Protein 5TSQ (pdb70)

Organism: Leishmania braziliensis (NCBI:txid5660)

InterPro domains:
  IPR001910 Inosine/uridine-preferring nucleoside hydrolase domain [PF01156] (5-301)
  IPR015910 Inosine/uridine-preferring nucleoside hydrolase, conserved site [PS01247] (8-18)
  IPR023186 Inosine/uridine-preferring nucleoside hydrolase [PTHR12304] (3-309)
  IPR036452 Ribonucleoside hydrolase-like [G3DSA:3.90.245.10] (1-313)
  IPR036452 Ribonucleoside hydrolase-like [SSF53590] (2-310)

Foldseek 3Di:
DAEEEEEEQQDLLSLLLVLLQVQFPLYDHAEYEYEAFQHFQVLSLQVVLVSCQQLVPPPHAYAYAYRAAPPDGGDHNCLQQNNSRQFPDDHDPDGPHDHDPDHPLVVVLVVLVVDAFLRYEYEYEAAQRSVLVNCVVDVVSQRRHNAYQYEAADAAQEDVARAAHRNCQRHVPSVQSRLPGQGAYEYAYCLAQVLQFCDPVLLVLLVVLPESSSVSSSVSLVSNQVSCCVVPVGGHRSTRNVSVVCSSPVVQWDKAQWRWGAACDDPRGHNHTHTDPDPPGDPPRRYMYTHYGPNVSSSVSSSSSSNSSGHD

Structure (mmCIF, N/CA/C/O backbone):
data_5TSQ
#
_entry.id   5TSQ
#
_cell.length_a   74.660
_cell.length_b   94.080
_cell.length_c   123.120
_cell.angle_alpha   90.000
_cell.angle_beta   90.000
_cell.angle_gamma   90.000
#
_symmetry.space_group_name_H-M   'I 2 2 2'
#
loop_
_entity.id
_entity.type
_entity.pdbx_description
1 polymer IUnH
2 non-polymer 'CALCIUM ION'
3 non-polymer beta-D-ribofuranose
4 water water
#
loop_
_atom_site.group_PDB
_atom_site.id
_atom_site.type_symbol
_atom_site.label_atom_id
_atom_site.label_alt_id
_atom_site.label_comp_id
_atom_site.label_asym_id
_atom_site.label_entity_id
_atom_site.label_seq_id
_atom_site.pdbx_PDB_ins_code
_atom_site.Cartn_x
_atom_site.Cartn_y
_atom_site.Cartn_z
_atom_site.occupancy
_atom_site.B_iso_or_equiv
_atom_site.auth_seq_id
_atom_site.auth_comp_id
_atom_site.auth_asym_id
_atom_site.auth_atom_id
_atom_site.pdbx_PDB_model_num
ATOM 1 N N . PRO A 1 1 ? -5.987 11.944 28.937 1.00 43.90 2 PRO A N 1
ATOM 2 C CA . PRO A 1 1 ? -4.990 12.891 28.426 1.00 33.44 2 PRO A CA 1
ATOM 3 C C . PRO A 1 1 ? -5.408 13.488 27.097 1.00 32.13 2 PRO A C 1
ATOM 4 O O . PRO A 1 1 ? -6.205 12.902 26.362 1.00 40.97 2 PRO A O 1
ATOM 8 N N . ARG A 1 2 ? -4.864 14.647 26.786 1.00 22.76 3 ARG A N 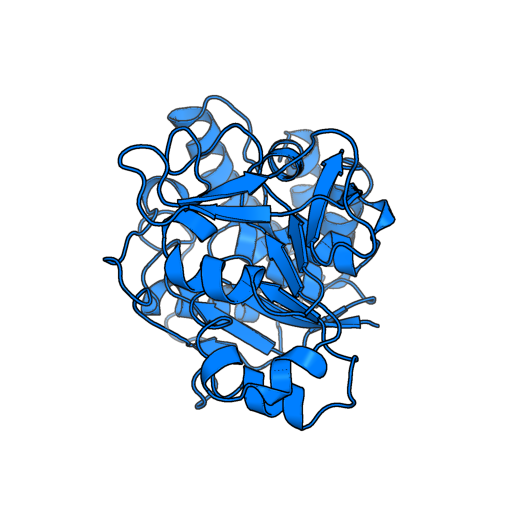1
ATOM 9 C CA . ARG A 1 2 ? -5.188 15.319 25.534 1.00 21.79 3 ARG A CA 1
ATOM 10 C C . ARG A 1 2 ? -4.181 14.925 24.460 1.00 23.77 3 ARG A C 1
ATOM 11 O O . ARG A 1 2 ? -2.976 15.159 24.615 1.00 21.71 3 ARG A O 1
ATOM 19 N N . LYS A 1 3 ? -4.676 14.349 23.355 1.00 20.89 4 LYS A N 1
ATOM 20 C CA . LYS A 1 3 ? -3.806 14.059 22.217 1.00 19.72 4 LYS A CA 1
ATOM 21 C C . LYS A 1 3 ? -3.403 15.339 21.498 1.00 18.72 4 LYS A C 1
ATOM 22 O O . LYS A 1 3 ? -4.251 16.185 21.189 1.00 18.72 4 LYS A O 1
ATOM 28 N N . ILE A 1 4 ? -2.109 15.465 21.202 1.00 17.28 5 ILE A N 1
ATOM 29 C CA . ILE A 1 4 ? -1.619 16.595 20.422 1.00 16.03 5 ILE A CA 1
ATOM 30 C C . ILE A 1 4 ? -0.676 16.131 19.329 1.00 15.45 5 ILE A C 1
ATOM 31 O O . ILE A 1 4 ? -0.066 15.058 19.389 1.00 17.62 5 ILE A O 1
ATOM 36 N N . ILE A 1 5 ? -0.555 16.991 18.322 1.00 14.61 6 ILE A N 1
ATOM 37 C CA . ILE A 1 5 ? 0.547 16.955 17.373 1.00 14.05 6 ILE A CA 1
ATOM 38 C C . ILE A 1 5 ? 1.336 18.230 17.600 1.00 15.13 6 ILE A C 1
ATOM 39 O O . ILE A 1 5 ? 0.761 19.326 17.561 1.00 16.05 6 ILE A O 1
ATOM 44 N N . LEU A 1 6 ? 2.627 18.090 17.890 1.00 14.44 7 LEU A N 1
ATOM 45 C CA . LEU A 1 6 ? 3.500 19.233 18.151 1.00 15.38 7 LEU A CA 1
ATOM 46 C C . LEU A 1 6 ? 4.286 19.538 16.883 1.00 15.28 7 LEU A C 1
ATOM 47 O O . LEU A 1 6 ? 5.179 18.772 16.498 1.00 15.80 7 LEU A O 1
ATOM 52 N N . ASP A 1 7 ? 3.957 20.660 16.243 1.00 13.31 8 ASP A N 1
ATOM 53 C CA . ASP A 1 7 ? 4.577 21.073 14.993 1.00 13.25 8 ASP A CA 1
ATOM 54 C C . ASP A 1 7 ? 5.538 22.207 15.342 1.00 14.33 8 ASP A C 1
ATOM 55 O O . ASP A 1 7 ? 5.117 23.206 15.935 1.00 15.61 8 ASP A O 1
ATOM 60 N N . CYS A 1 8 ? 6.826 22.038 15.035 1.00 13.41 9 CYS A N 1
ATOM 61 C CA . CYS A 1 8 ? 7.835 22.890 15.663 1.00 12.15 9 CYS A CA 1
ATOM 62 C C . CYS A 1 8 ? 9.092 23.021 14.799 1.00 14.94 9 CYS A C 1
ATOM 63 O O . CYS A 1 8 ? 9.256 22.338 13.780 1.00 14.32 9 CYS A O 1
ATOM 66 N N . ASP A 1 9 ? 9.996 23.907 15.235 1.00 13.06 10 ASP A N 1
ATOM 67 C CA . ASP A 1 9 ? 11.232 24.220 14.509 1.00 13.22 10 ASP A CA 1
ATOM 68 C C . ASP A 1 9 ? 12.390 24.357 15.491 1.00 13.80 10 ASP A C 1
ATOM 69 O O . ASP A 1 9 ? 12.980 25.429 15.643 1.00 14.90 10 ASP A O 1
ATOM 74 N N . PRO A 1 10 ? 12.765 23.267 16.160 1.00 13.07 11 PRO A N 1
ATOM 75 C CA . PRO A 1 10 ? 13.729 23.380 17.271 1.00 13.36 11 PRO A CA 1
ATOM 76 C C . PRO A 1 10 ? 15.102 23.865 16.822 1.00 16.34 11 PRO A C 1
ATOM 77 O O . PRO A 1 10 ? 15.741 23.249 15.962 1.00 17.51 11 PRO A O 1
ATOM 81 N N . GLY A 1 11 ? 15.576 24.968 17.425 1.00 15.12 12 GLY A N 1
ATOM 82 C CA . GLY A 1 11 ? 14.819 25.818 18.346 1.00 14.60 12 GLY A CA 1
ATOM 83 C C . GLY A 1 11 ? 14.927 25.437 19.807 1.00 13.99 12 GLY A C 1
ATOM 84 O O . GLY A 1 11 ? 14.483 24.370 20.216 1.00 15.71 12 GLY A O 1
ATOM 85 N N . ILE A 1 12 ? 15.511 26.335 20.598 1.00 16.24 13 ILE A N 1
ATOM 86 C CA . ILE A 1 12 ? 15.816 26.026 21.987 1.00 15.97 13 ILE A CA 1
ATOM 87 C C . ILE A 1 12 ? 14.534 25.947 22.814 1.00 16.47 13 ILE A C 1
ATOM 88 O O . ILE A 1 12 ? 14.345 25.010 23.600 1.00 16.93 13 ILE A O 1
ATOM 93 N N . ASP A 1 13 ? 13.621 26.909 22.641 1.00 15.78 14 ASP A N 1
ATOM 94 C CA . ASP A 1 13 ? 12.384 26.792 23.409 1.00 14.85 14 ASP A CA 1
ATOM 95 C C . ASP A 1 13 ? 11.465 25.702 22.847 1.00 14.31 14 ASP A C 1
ATOM 96 O O . ASP A 1 13 ? 10.734 25.073 23.614 1.00 15.88 14 ASP A O 1
ATOM 101 N N . ASP A 1 14 ? 11.495 25.437 21.534 1.00 14.74 15 ASP A N 1
ATOM 102 C CA . ASP A 1 14 ? 10.798 24.250 21.021 1.00 14.52 15 ASP A CA 1
ATOM 103 C C . ASP A 1 14 ? 11.264 22.985 21.721 1.00 15.85 15 ASP A C 1
ATOM 104 O O . ASP A 1 14 ? 10.459 22.084 21.986 1.00 14.31 15 ASP A O 1
ATOM 109 N N . ALA A 1 15 ? 12.577 22.868 21.962 1.00 14.16 16 ALA A N 1
ATOM 110 C CA . ALA A 1 15 ? 13.092 21.673 22.627 1.00 17.13 16 ALA A CA 1
ATOM 111 C C . ALA A 1 15 ? 12.481 21.527 24.011 1.00 15.40 16 ALA A C 1
ATOM 112 O O . ALA A 1 15 ? 12.110 20.415 24.426 1.00 16.46 16 ALA A O 1
ATOM 114 N N . VAL A 1 16 ? 12.385 22.632 24.753 1.00 16.06 17 VAL A N 1
ATOM 115 C CA . VAL A 1 16 ? 11.719 22.572 26.046 1.00 17.26 17 VAL A CA 1
ATOM 116 C C . VAL A 1 16 ? 10.261 22.152 25.882 1.00 17.25 17 VAL A C 1
ATOM 117 O O . VAL A 1 16 ? 9.721 21.397 26.700 1.00 18.11 17 VAL A O 1
ATOM 121 N N . ALA A 1 17 ? 9.593 22.651 24.832 1.00 13.97 18 ALA A N 1
ATOM 122 C CA . ALA A 1 17 ? 8.190 22.302 24.606 1.00 15.64 18 ALA A CA 1
ATOM 123 C C . ALA A 1 17 ? 8.025 20.819 24.299 1.00 16.10 18 ALA A C 1
ATOM 124 O O . ALA A 1 17 ? 7.070 20.192 24.775 1.00 16.04 18 ALA A O 1
ATOM 126 N N . ILE A 1 18 ? 8.954 20.239 23.525 1.00 15.15 19 ILE A N 1
ATOM 127 C CA . ILE A 1 18 ? 8.917 18.800 23.274 1.00 14.21 19 ILE A CA 1
ATOM 128 C C . ILE A 1 18 ? 8.980 18.034 24.582 1.00 18.14 19 ILE A C 1
ATOM 129 O O . ILE A 1 18 ? 8.209 17.091 24.802 1.00 17.47 19 ILE A O 1
ATOM 134 N N . LEU A 1 19 ? 9.882 18.436 25.481 1.00 17.20 20 LEU A N 1
ATOM 135 C CA . LEU A 1 19 ? 10.025 17.673 26.717 1.00 18.09 20 LEU A CA 1
ATOM 136 C C . LEU A 1 19 ? 8.850 17.894 27.663 1.00 17.70 20 LEU A C 1
ATOM 137 O O . LEU A 1 19 ? 8.496 16.984 28.423 1.00 18.93 20 LEU A O 1
ATOM 142 N N . LEU A 1 20 ? 8.248 19.088 27.657 1.00 17.81 21 LEU A N 1
ATOM 143 C CA . LEU A 1 20 ? 7.046 19.290 28.456 1.00 16.79 21 LEU A CA 1
ATOM 144 C C . LEU A 1 20 ? 5.920 18.394 27.950 1.00 16.83 21 LEU A C 1
ATOM 145 O O . LEU A 1 20 ? 5.213 17.764 28.742 1.00 17.72 21 LEU A O 1
ATOM 150 N N . ALA A 1 21 ? 5.742 18.336 26.621 1.00 15.99 22 ALA A N 1
ATOM 151 C CA . ALA A 1 21 ? 4.693 17.507 26.030 1.00 16.12 22 ALA A CA 1
ATOM 152 C C . ALA A 1 21 ? 4.939 16.033 26.316 1.00 19.98 22 ALA A C 1
ATOM 153 O O . ALA A 1 21 ? 4.008 15.294 26.648 1.00 21.98 22 ALA A O 1
ATOM 155 N N . TYR A 1 22 ? 6.203 15.604 26.242 1.00 18.99 23 TYR A N 1
ATOM 156 C CA . TYR A 1 22 ? 6.545 14.206 26.488 1.00 20.73 23 TYR A CA 1
ATOM 157 C C . TYR A 1 22 ? 6.431 13.842 27.968 1.00 21.39 23 TYR A C 1
ATOM 158 O O . TYR A 1 22 ? 5.970 12.740 28.314 1.00 21.95 23 TYR A O 1
ATOM 167 N N . GLY A 1 23 ? 6.860 14.743 28.858 1.00 20.57 24 GLY A N 1
ATOM 168 C CA . GLY A 1 23 ? 6.937 14.405 30.269 1.00 20.68 24 GLY A CA 1
ATOM 169 C C . GLY A 1 23 ? 5.648 14.581 31.039 1.00 21.37 24 GLY A C 1
ATOM 170 O O . GLY A 1 23 ? 5.454 13.938 32.075 1.00 23.34 24 GLY A O 1
ATOM 171 N N . ASN A 1 24 ? 4.761 15.428 30.572 1.00 20.54 25 ASN A N 1
ATOM 172 C CA . ASN A 1 24 ? 3.549 15.705 31.334 1.00 23.22 25 ASN A CA 1
ATOM 173 C C . ASN A 1 24 ? 2.495 14.631 31.074 1.00 21.76 25 ASN A C 1
ATOM 174 O O . ASN A 1 24 ? 2.211 14.316 29.913 1.00 24.94 25 ASN A O 1
ATOM 179 N N . PRO A 1 25 ? 1.879 14.071 32.117 1.00 24.48 26 PRO A N 1
ATOM 180 C CA . PRO A 1 25 ? 0.939 12.960 31.915 1.00 27.34 26 PRO A CA 1
ATOM 181 C C . PRO A 1 25 ? -0.409 13.363 31.335 1.00 29.39 26 PRO A C 1
ATOM 182 O O . PRO A 1 25 ? -1.180 12.473 30.950 1.00 29.06 26 PRO A O 1
ATOM 186 N N . GLU A 1 26 ? -0.721 14.658 31.255 1.00 25.11 27 GLU A N 1
ATOM 187 C CA . GLU A 1 26 ? -1.983 15.073 30.668 1.00 27.16 27 GLU A CA 1
ATOM 188 C C . GLU A 1 26 ? -1.916 15.156 29.158 1.00 24.92 27 GLU A C 1
ATOM 189 O O . GLU A 1 26 ? -2.936 15.452 28.532 1.00 26.62 27 GLU A O 1
ATOM 195 N N . ILE A 1 27 ? -0.741 14.959 28.568 1.00 22.04 28 ILE A N 1
ATOM 196 C CA . ILE A 1 27 ? -0.556 15.065 27.129 1.00 22.17 28 ILE A CA 1
ATOM 197 C C . ILE A 1 27 ? -0.281 13.680 26.574 1.00 25.30 28 ILE A C 1
ATOM 198 O O . ILE A 1 27 ? 0.527 12.926 27.126 1.00 27.65 28 ILE A O 1
ATOM 203 N N . GLU A 1 28 ? -0.947 13.348 25.481 1.00 20.12 29 GLU A N 1
ATOM 204 C CA . GLU A 1 28 ? -0.592 12.180 24.687 1.00 22.33 29 GLU A CA 1
ATOM 205 C C . GLU A 1 28 ? 0.026 12.720 23.403 1.00 22.37 29 GLU A C 1
ATOM 206 O O . GLU A 1 28 ? -0.680 13.229 22.528 1.00 21.28 29 GLU A O 1
ATOM 212 N N . LEU A 1 29 ? 1.349 12.636 23.309 1.00 19.85 30 LEU A N 1
ATOM 213 C CA . LEU A 1 29 ? 2.080 13.218 22.192 1.00 17.85 30 LEU A CA 1
ATOM 214 C C . LEU A 1 29 ? 2.044 12.241 21.021 1.00 21.26 30 LEU A C 1
ATOM 215 O O . LEU A 1 29 ? 2.667 11.174 21.075 1.00 21.47 30 LEU A O 1
ATOM 220 N N . LEU A 1 30 ? 1.300 12.584 19.970 1.00 19.41 31 LEU A N 1
ATOM 221 C CA . LEU A 1 30 ? 1.104 11.646 18.868 1.00 20.25 31 LEU A CA 1
ATOM 222 C C . LEU A 1 30 ? 2.191 11.741 17.812 1.00 20.54 31 LEU A C 1
ATOM 223 O O . LEU A 1 30 ? 2.469 10.746 17.126 1.00 22.14 31 LEU A O 1
ATOM 228 N N . ALA A 1 31 ? 2.816 12.904 17.678 1.00 17.83 32 ALA A N 1
ATOM 229 C CA . ALA A 1 31 ? 3.804 13.116 16.632 1.00 17.97 32 ALA A CA 1
ATOM 230 C C . ALA A 1 31 ? 4.539 14.417 16.911 1.00 17.99 32 ALA A C 1
ATOM 231 O O . ALA A 1 31 ? 3.980 15.346 17.509 1.00 17.16 32 ALA A O 1
ATOM 233 N N . ILE A 1 32 ? 5.796 14.462 16.474 1.00 16.39 33 ILE A N 1
ATOM 234 C CA . ILE A 1 32 ? 6.587 15.683 16.393 1.00 14.42 33 ILE A CA 1
ATOM 235 C C . ILE A 1 32 ? 6.799 15.955 14.912 1.00 16.48 33 ILE A C 1
ATOM 236 O O . ILE A 1 32 ? 7.413 15.144 14.211 1.00 18.85 33 ILE A O 1
ATOM 241 N N . THR A 1 33 ? 6.253 17.056 14.418 1.00 14.66 34 THR A N 1
ATOM 242 C CA . THR A 1 33 ? 6.408 17.395 13.006 1.00 14.89 34 THR A CA 1
ATOM 243 C C . THR A 1 33 ? 7.244 18.660 12.917 1.00 15.84 34 THR A C 1
ATOM 244 O O . THR A 1 33 ? 7.139 19.527 13.783 1.00 16.51 34 THR A O 1
ATOM 248 N N . THR A 1 34 ? 8.118 18.755 11.915 1.00 14.38 35 THR A N 1
ATOM 249 C CA . THR A 1 34 ? 9.034 19.896 11.864 1.00 15.01 35 THR A CA 1
ATOM 250 C C . THR A 1 34 ? 8.799 20.767 10.639 1.00 14.61 35 THR A C 1
ATOM 251 O O . THR A 1 34 ? 8.305 20.311 9.600 1.00 15.21 35 THR A O 1
ATOM 255 N N . VAL A 1 35 ? 9.178 22.037 10.779 1.00 12.61 36 VAL A N 1
ATOM 256 C CA . VAL A 1 35 ? 8.983 23.040 9.743 1.00 13.15 36 VAL A CA 1
ATOM 257 C C . VAL A 1 35 ? 10.188 23.971 9.734 1.00 13.31 36 VAL A C 1
ATOM 258 O O . VAL A 1 35 ? 10.829 24.212 10.763 1.00 13.69 36 VAL A O 1
ATOM 262 N N . VAL A 1 36 ? 10.533 24.463 8.545 1.00 14.12 37 VAL A N 1
ATOM 263 C CA . VAL A 1 36 ? 11.542 25.509 8.433 1.00 14.16 37 VAL A CA 1
ATOM 264 C C . VAL A 1 36 ? 11.170 26.706 9.300 1.00 15.98 37 VAL A C 1
ATOM 265 O O . VAL A 1 36 ? 9.990 27.061 9.430 1.00 15.39 37 VAL A O 1
ATOM 269 N N . GLY A 1 37 ? 12.172 27.347 9.883 1.00 13.94 38 GLY A N 1
ATOM 270 C CA . GLY A 1 37 ? 11.914 28.555 10.648 1.00 15.27 38 GLY A CA 1
ATOM 271 C C . GLY A 1 37 ? 13.149 29.003 11.387 1.00 17.28 38 GLY A C 1
ATOM 272 O O . GLY A 1 37 ? 13.979 29.707 10.806 1.00 19.86 38 GLY A O 1
ATOM 273 N N . ASN A 1 38 ? 13.294 28.599 12.657 1.00 15.22 39 ASN A N 1
ATOM 274 C CA . ASN A 1 38 ? 14.476 28.999 13.415 1.00 16.62 39 ASN A CA 1
ATOM 275 C C . ASN A 1 38 ? 15.754 28.653 12.671 1.00 18.00 39 ASN A C 1
ATOM 276 O O . ASN A 1 38 ? 16.743 29.389 12.733 1.00 18.24 39 ASN A O 1
ATOM 281 N N . GLN A 1 39 ? 15.769 27.503 12.015 1.00 18.62 40 GLN A N 1
ATOM 282 C CA . GLN A 1 39 ? 16.870 27.129 11.146 1.00 17.03 40 GLN A CA 1
ATOM 283 C C . GLN A 1 39 ? 16.270 26.450 9.925 1.00 18.58 40 GLN A C 1
ATOM 284 O O . GLN A 1 39 ? 15.047 26.328 9.799 1.00 16.75 40 GLN A O 1
ATOM 290 N N . THR A 1 40 ? 17.133 26.025 9.009 1.00 17.45 41 THR A N 1
ATOM 291 C CA . THR A 1 40 ? 16.650 25.253 7.874 1.00 17.81 41 THR A CA 1
ATOM 292 C C . THR A 1 40 ? 15.944 23.988 8.344 1.00 17.50 41 THR A C 1
ATOM 293 O O . THR A 1 40 ? 16.133 23.510 9.475 1.00 16.71 41 THR A O 1
ATOM 297 N N . LEU A 1 41 ? 15.129 23.426 7.449 1.00 18.17 42 LEU A N 1
ATOM 298 C CA . LEU A 1 41 ? 14.378 22.228 7.814 1.00 16.09 42 LEU A CA 1
ATOM 299 C C . LEU A 1 41 ? 15.312 21.086 8.200 1.00 19.33 42 LEU A C 1
ATOM 300 O O . LEU A 1 41 ? 15.064 20.381 9.184 1.00 19.70 42 LEU A O 1
ATOM 305 N N . GLU A 1 42 ? 16.411 20.914 7.457 1.00 17.47 43 GLU A N 1
ATOM 306 C CA . GLU A 1 42 ? 17.364 19.855 7.772 1.00 18.64 43 GLU A CA 1
ATOM 307 C C . GLU A 1 42 ? 17.888 19.997 9.197 1.00 20.97 43 GLU A C 1
ATOM 308 O O . GLU A 1 42 ? 17.970 19.012 9.948 1.00 21.06 43 GLU A O 1
ATOM 314 N N . LYS A 1 43 ? 18.220 21.224 9.597 1.00 20.60 44 LYS A N 1
ATOM 315 C CA . LYS A 1 43 ? 18.804 21.428 10.917 1.00 18.56 44 LYS A CA 1
ATOM 316 C C . LYS A 1 43 ? 17.775 21.253 12.026 1.00 18.69 44 LYS A C 1
ATOM 317 O O . LYS A 1 43 ? 18.074 20.634 13.055 1.00 20.05 44 LYS A O 1
ATOM 323 N N . VAL A 1 44 ? 16.567 21.801 11.852 1.00 16.21 45 VAL A N 1
ATOM 3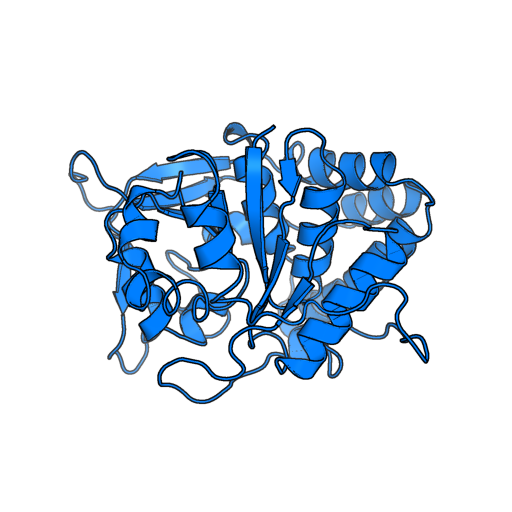24 C CA . VAL A 1 44 ? 15.593 21.703 12.944 1.00 14.48 45 VAL A CA 1
ATOM 325 C C . VAL A 1 44 ? 15.102 20.275 13.068 1.00 17.11 45 VAL A C 1
ATOM 326 O O . VAL A 1 44 ? 14.713 19.835 14.157 1.00 17.44 45 VAL A O 1
ATOM 330 N N . THR A 1 45 ? 15.105 19.526 11.968 1.00 16.41 46 THR A N 1
ATOM 331 C CA . THR A 1 45 ? 14.718 18.124 12.055 1.00 17.80 46 THR A CA 1
ATOM 332 C C . THR A 1 45 ? 15.768 17.315 12.814 1.00 19.65 46 THR A C 1
ATOM 333 O O . THR A 1 45 ? 15.428 16.493 13.672 1.00 18.50 46 THR A O 1
ATOM 337 N N . ARG A 1 46 ? 17.049 17.527 12.495 1.00 18.14 47 ARG A N 1
ATOM 338 C CA . ARG A 1 46 ? 18.121 16.893 13.269 1.00 18.75 47 ARG A CA 1
ATOM 339 C C . ARG A 1 46 ? 18.019 17.273 14.741 1.00 20.91 47 ARG A C 1
ATOM 340 O O . ARG A 1 46 ? 18.278 16.451 15.634 1.00 21.32 47 ARG A O 1
ATOM 348 N N . ASN A 1 47 ? 17.646 18.522 15.011 1.00 18.09 48 ASN A N 1
ATOM 349 C CA . ASN A 1 47 ? 17.528 18.968 16.394 1.00 18.75 48 ASN A CA 1
ATOM 350 C C . ASN A 1 47 ? 16.383 18.257 17.108 1.00 20.89 48 ASN A C 1
ATOM 351 O O . ASN A 1 47 ? 16.515 17.897 18.287 1.00 19.52 48 ASN A O 1
ATOM 356 N N . ALA A 1 48 ? 15.262 18.035 16.411 1.00 19.08 49 ALA A N 1
ATOM 357 C CA . ALA A 1 48 ? 14.171 17.266 17.011 1.00 18.45 49 ALA A CA 1
ATOM 358 C C . ALA A 1 48 ? 14.624 15.843 17.318 1.00 18.01 49 ALA A C 1
ATOM 359 O O . ALA A 1 48 ? 14.278 15.279 18.365 1.00 18.54 49 ALA A O 1
ATOM 361 N N . GLN A 1 49 ? 15.394 15.237 16.413 1.00 18.88 50 GLN A N 1
ATOM 362 C CA . GLN A 1 49 ? 15.916 13.900 16.687 1.00 21.25 50 GLN A CA 1
ATOM 363 C C . GLN A 1 49 ? 16.842 13.903 17.891 1.00 20.46 50 GLN A C 1
ATOM 364 O O . GLN A 1 49 ? 16.821 12.967 18.690 1.00 22.28 50 GLN A O 1
ATOM 370 N N . LEU A 1 50 ? 17.687 14.933 18.023 1.00 20.28 51 LEU A N 1
ATOM 371 C CA . LEU A 1 50 ? 18.581 14.990 19.178 1.00 20.80 51 LEU A CA 1
ATOM 372 C C . LEU A 1 50 ? 17.79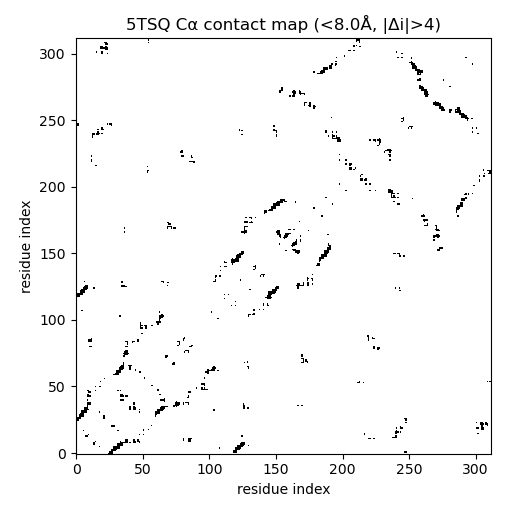4 15.068 20.477 1.00 20.59 51 LEU A C 1
ATOM 373 O O . LEU A 1 50 ? 18.137 14.395 21.456 1.00 22.38 51 LEU A O 1
ATOM 378 N N . VAL A 1 51 ? 16.747 15.896 20.512 1.00 20.59 52 VAL A N 1
ATOM 379 C CA . VAL A 1 51 ? 15.920 16.007 21.717 1.00 19.62 52 VAL A CA 1
ATOM 380 C C . VAL A 1 51 ? 15.292 14.658 22.052 1.00 22.07 52 VAL A C 1
ATOM 381 O O . VAL A 1 51 ? 15.301 14.220 23.211 1.00 21.60 52 VAL A O 1
ATOM 385 N N . ALA A 1 52 ? 14.760 13.970 21.039 1.00 20.18 53 ALA A N 1
ATOM 386 C CA . ALA A 1 52 ? 14.186 12.645 21.259 1.00 21.56 53 ALA A CA 1
ATOM 387 C C . ALA A 1 52 ? 15.234 11.642 21.733 1.00 24.06 53 ALA A C 1
ATOM 388 O O . ALA A 1 52 ? 14.954 10.804 22.603 1.00 26.56 53 ALA A O 1
ATOM 390 N N . ASP A 1 53 ? 16.448 11.698 21.175 1.00 21.89 54 ASP A N 1
ATOM 391 C CA . ASP A 1 53 ? 17.506 10.814 21.673 1.00 25.19 54 ASP A CA 1
ATOM 392 C C . ASP A 1 53 ? 17.828 11.123 23.131 1.00 26.17 54 ASP A C 1
ATOM 393 O O . ASP A 1 53 ? 18.003 10.203 23.947 1.00 28.38 54 ASP A O 1
ATOM 398 N N . VAL A 1 54 ? 17.901 12.413 23.477 1.00 23.64 55 VAL A N 1
ATOM 399 C CA . VAL A 1 54 ? 18.315 12.795 24.831 1.00 23.82 55 VAL A CA 1
ATOM 400 C C . VAL A 1 54 ? 17.313 12.292 25.862 1.00 25.17 55 VAL A C 1
ATOM 401 O O . VAL A 1 54 ? 17.695 11.801 26.937 1.00 26.49 55 VAL A O 1
ATOM 405 N N . ALA A 1 55 ? 16.018 12.417 25.562 1.00 25.67 56 ALA A N 1
ATOM 406 C CA . ALA A 1 55 ? 14.961 12.095 26.509 1.00 25.23 56 ALA A CA 1
ATOM 407 C C . ALA A 1 55 ? 14.416 10.682 26.337 1.00 24.30 56 ALA A C 1
ATOM 408 O O . ALA A 1 55 ? 13.515 10.287 27.088 1.00 26.32 56 ALA A O 1
ATOM 410 N N . GLY A 1 56 ? 14.950 9.908 25.397 1.00 27.28 57 GLY A N 1
ATOM 411 C CA . GLY A 1 56 ? 14.483 8.541 25.210 1.00 28.04 57 GLY A CA 1
ATOM 412 C C . GLY A 1 56 ? 13.052 8.431 24.719 1.00 29.59 57 GLY A C 1
ATOM 413 O O . GLY A 1 56 ? 12.324 7.524 25.145 1.00 29.16 57 GLY A O 1
ATOM 414 N N . ILE A 1 57 ? 12.634 9.327 23.825 1.00 25.30 58 ILE A N 1
ATOM 415 C CA . ILE A 1 57 ? 11.271 9.323 23.294 1.00 24.52 58 ILE A CA 1
ATOM 416 C C . ILE A 1 57 ? 11.157 8.228 22.235 1.00 28.91 58 ILE A C 1
ATOM 417 O O . ILE A 1 57 ? 11.690 8.373 21.132 1.00 27.65 58 ILE A O 1
ATOM 422 N N . VAL A 1 58 ? 10.409 7.164 22.544 1.00 27.00 59 VAL A N 1
ATOM 423 C CA . VAL A 1 58 ? 10.190 6.059 21.618 1.00 28.30 59 VAL A CA 1
ATOM 424 C C . VAL A 1 58 ? 8.704 5.955 21.292 1.00 29.86 59 VAL A C 1
ATOM 425 O O . VAL A 1 58 ? 7.835 6.297 22.103 1.00 31.60 59 VAL A O 1
ATOM 429 N N . GLY A 1 59 ? 8.415 5.496 20.076 1.00 30.13 60 GLY A N 1
ATOM 430 C CA . GLY A 1 59 ? 7.040 5.337 19.647 1.00 26.84 60 GLY A CA 1
ATOM 431 C C . GLY A 1 59 ? 6.343 6.613 19.223 1.00 32.01 60 GLY A C 1
ATOM 432 O O . GLY A 1 59 ? 5.127 6.589 19.011 1.00 29.90 60 GLY A O 1
ATOM 433 N N . VAL A 1 60 ? 7.063 7.726 19.103 1.00 24.33 61 VAL A N 1
ATOM 434 C CA . VAL A 1 60 ? 6.484 8.995 18.662 1.00 20.58 61 VAL A CA 1
ATOM 435 C C . VAL A 1 60 ? 7.128 9.359 17.331 1.00 20.25 61 VAL A C 1
ATOM 436 O O . VAL A 1 60 ? 8.330 9.654 17.288 1.00 24.09 61 VAL A O 1
ATOM 440 N N . PRO A 1 61 ? 6.395 9.337 16.226 1.00 20.67 62 PRO A N 1
ATOM 441 C CA . PRO A 1 61 ? 7.027 9.620 14.936 1.00 21.41 62 PRO A CA 1
ATOM 442 C C . PRO A 1 61 ? 7.500 11.061 14.856 1.00 20.08 62 PRO A C 1
ATOM 443 O O . PRO A 1 61 ? 6.821 11.978 15.314 1.00 20.64 62 PRO A O 1
ATOM 447 N N . ILE A 1 62 ? 8.695 11.242 14.298 1.00 19.76 63 ILE A N 1
ATOM 448 C CA . ILE A 1 62 ? 9.216 12.550 13.923 1.00 18.91 63 ILE A CA 1
ATOM 449 C C . ILE A 1 62 ? 9.169 12.629 12.407 1.00 17.88 63 ILE A C 1
ATOM 450 O O . ILE A 1 62 ? 9.806 11.823 11.723 1.00 19.31 63 ILE A O 1
ATOM 455 N N . ALA A 1 63 ? 8.416 13.587 11.882 1.00 17.77 64 ALA A N 1
ATOM 456 C CA . ALA A 1 63 ? 8.254 13.717 10.435 1.00 18.33 64 ALA A CA 1
ATOM 457 C C . ALA A 1 63 ? 8.642 15.121 10.002 1.00 18.95 64 ALA A C 1
ATOM 458 O O . ALA A 1 63 ? 8.165 16.111 10.566 1.00 17.30 64 ALA A O 1
ATOM 460 N N . ALA A 1 64 ? 9.498 15.199 8.989 1.00 17.97 65 ALA A N 1
ATOM 461 C CA . ALA A 1 64 ? 9.902 16.486 8.446 1.00 14.92 65 ALA A CA 1
ATOM 462 C C . ALA A 1 64 ? 8.841 17.019 7.498 1.00 16.76 65 ALA A C 1
ATOM 463 O O . ALA A 1 64 ? 8.325 16.282 6.646 1.00 16.62 65 ALA A O 1
ATOM 465 N N . GLY A 1 65 ? 8.562 18.316 7.608 1.00 14.09 66 GLY A N 1
ATOM 466 C CA . GLY A 1 65 ? 7.569 18.943 6.745 1.00 13.42 66 GLY A CA 1
ATOM 467 C C . GLY A 1 65 ? 8.147 19.874 5.699 1.00 12.88 66 GLY A C 1
ATOM 468 O O . GLY A 1 65 ? 9.077 19.506 4.971 1.00 17.56 66 GLY A O 1
ATOM 469 N N . CYS A 1 66 ? 7.600 21.092 5.623 1.00 12.13 67 CYS A N 1
ATOM 470 C CA . CYS A 1 66 ? 7.925 22.020 4.540 1.00 13.70 67 CYS A CA 1
ATOM 471 C C . CYS A 1 66 ? 9.288 22.677 4.747 1.00 14.25 67 CYS A C 1
ATOM 472 O O . CYS A 1 66 ? 9.631 23.105 5.855 1.00 15.68 67 CYS A O 1
ATOM 475 N N . CYS A 1 67 ? 10.074 22.751 3.669 1.00 14.91 68 CYS A N 1
ATOM 476 C CA . CYS A 1 67 ? 11.396 23.352 3.772 1.00 18.45 68 CYS A CA 1
ATOM 477 C C . CYS A 1 67 ? 11.418 24.818 3.367 1.00 17.12 68 CYS A C 1
ATOM 478 O O . CYS A 1 67 ? 12.453 25.466 3.530 1.00 16.73 68 CYS A O 1
ATOM 481 N N . LYS A 1 68 ? 10.311 25.345 2.849 1.00 15.15 69 LYS A N 1
ATOM 482 C CA . LYS A 1 68 ? 10.178 26.743 2.476 1.00 16.62 69 LYS A CA 1
ATOM 483 C C . LYS A 1 68 ? 8.831 27.231 2.975 1.00 12.56 69 LYS A C 1
ATOM 484 O O . LYS A 1 68 ? 7.872 26.447 3.065 1.00 15.49 69 LYS A O 1
ATOM 490 N N . PRO A 1 69 ? 8.717 28.521 3.296 1.00 11.99 70 PRO A N 1
ATOM 491 C CA . PRO A 1 69 ? 7.397 29.118 3.505 1.00 11.51 70 PRO A CA 1
ATOM 492 C C . PRO A 1 69 ? 6.567 28.988 2.236 1.00 11.30 70 PRO A C 1
ATOM 493 O O . PRO A 1 69 ? 7.084 28.721 1.145 1.00 13.97 70 PRO A O 1
ATOM 497 N N . LEU A 1 70 ? 5.262 29.231 2.382 1.00 11.52 71 LEU A N 1
ATOM 498 C CA . LEU A 1 70 ? 4.388 29.145 1.207 1.00 12.27 71 LEU A CA 1
ATOM 499 C C . LEU A 1 70 ? 4.853 30.077 0.091 1.00 15.08 71 LEU A C 1
ATOM 500 O O . LEU A 1 70 ? 5.106 29.638 -1.041 1.00 17.01 71 LEU A O 1
ATOM 505 N N . VAL A 1 71 ? 5.016 31.367 0.394 1.00 12.58 72 VAL A N 1
ATOM 506 C CA . VAL A 1 71 ? 5.245 32.378 -0.619 1.00 12.38 72 VAL A CA 1
ATOM 507 C C . VAL A 1 71 ? 6.578 33.090 -0.423 1.00 14.72 72 VAL A C 1
ATOM 508 O O . VAL A 1 71 ? 7.314 33.319 -1.384 1.00 17.76 72 VAL A O 1
ATOM 512 N N . ARG A 1 72 ? 6.916 33.424 0.813 1.00 14.47 73 ARG A N 1
ATOM 513 C CA . ARG A 1 72 ? 8.031 34.318 1.027 1.00 15.13 73 ARG A CA 1
ATOM 514 C C . ARG A 1 72 ? 9.333 33.545 1.159 1.00 18.62 73 ARG A C 1
ATOM 515 O O . ARG A 1 72 ? 9.341 32.324 1.297 1.00 21.48 73 ARG A O 1
ATOM 523 N N . LYS A 1 73 ? 10.443 34.281 1.116 1.00 20.18 74 LYS A N 1
ATOM 524 C CA . LYS A 1 73 ? 11.760 33.654 1.178 1.00 19.66 74 LYS A CA 1
ATOM 525 C C . LYS A 1 73 ? 12.040 33.104 2.572 1.00 23.10 74 LYS A C 1
ATOM 526 O O . LYS A 1 73 ? 11.511 33.597 3.579 1.00 25.27 74 LYS A O 1
ATOM 532 N N . VAL A 1 74 ? 12.873 32.055 2.617 1.00 21.78 75 VAL A N 1
ATOM 533 C CA . VAL A 1 74 ? 13.292 31.471 3.888 1.00 25.85 75 VAL A CA 1
ATOM 534 C C . VAL A 1 74 ? 14.028 32.510 4.717 1.00 27.46 75 VAL A C 1
ATOM 535 O O . VAL A 1 74 ? 14.912 33.220 4.220 1.00 25.76 75 VAL A O 1
ATOM 539 N N . ARG A 1 75 ? 13.662 32.595 5.996 1.00 21.16 76 ARG A N 1
ATOM 540 C CA . ARG A 1 75 ? 14.331 33.434 6.979 1.00 25.55 76 ARG A CA 1
ATOM 541 C C . ARG A 1 75 ? 14.594 32.568 8.198 1.00 34.21 76 ARG A C 1
ATOM 542 O O . ARG A 1 75 ? 13.670 31.930 8.715 1.00 37.38 76 ARG A O 1
ATOM 550 N N . THR A 1 76 ? 15.839 32.528 8.637 1.00 27.30 77 THR A N 1
ATOM 551 C CA . THR A 1 76 ? 16.227 31.766 9.817 1.00 28.96 77 THR A CA 1
ATOM 552 C C . THR A 1 76 ? 16.680 32.726 10.909 1.00 30.49 77 THR A C 1
ATOM 553 O O . THR A 1 76 ? 16.803 33.935 10.695 1.00 27.84 77 THR A O 1
ATOM 557 N N . ALA A 1 77 ? 16.971 32.167 12.084 1.00 24.31 78 ALA A N 1
ATOM 558 C CA . ALA A 1 77 ? 17.289 32.963 13.273 1.00 23.15 78 ALA A CA 1
ATOM 559 C C . ALA A 1 77 ? 18.540 32.442 13.972 1.00 31.27 78 ALA A C 1
ATOM 560 O O . ALA A 1 77 ? 18.515 32.132 15.171 1.00 29.56 78 ALA A O 1
ATOM 562 N N . PRO A 1 78 ? 19.676 32.373 13.260 1.00 30.57 79 PRO A N 1
ATOM 563 C CA . PRO A 1 78 ? 20.904 31.889 13.905 1.00 30.16 79 PRO A CA 1
ATOM 564 C C . PRO A 1 78 ? 21.414 32.826 14.978 1.00 32.25 79 PRO A C 1
ATOM 565 O O . PRO A 1 78 ? 22.192 32.395 15.839 1.00 30.84 79 PRO A O 1
ATOM 569 N N . GLN A 1 79 ? 21.011 34.096 14.954 1.00 29.32 80 GLN A N 1
ATOM 570 C CA . GLN A 1 79 ? 21.433 35.009 16.004 1.00 36.29 80 GLN A CA 1
ATOM 571 C C . GLN A 1 79 ? 20.762 34.705 17.338 1.00 30.11 80 GLN A C 1
ATOM 572 O O . GLN A 1 79 ? 21.238 35.182 18.373 1.00 38.57 80 GLN A O 1
ATOM 578 N N . ILE A 1 80 ? 19.700 33.902 17.344 1.00 29.97 81 ILE A N 1
ATOM 579 C CA . ILE A 1 80 ? 18.979 33.563 18.560 1.00 27.40 81 ILE A CA 1
ATOM 580 C C . ILE A 1 80 ? 19.189 32.105 18.949 1.00 28.95 81 ILE A C 1
ATOM 581 O O . ILE A 1 80 ? 19.383 31.798 20.126 1.00 29.33 81 ILE A O 1
ATOM 586 N N . HIS A 1 81 ? 19.154 31.192 17.979 1.00 25.44 82 HIS A N 1
ATOM 587 C CA . HIS A 1 81 ? 19.296 29.769 18.276 1.00 23.32 82 HIS A CA 1
ATOM 588 C C . HIS A 1 81 ? 20.618 29.177 17.800 1.00 27.25 82 HIS A C 1
ATOM 589 O O . HIS A 1 81 ? 20.836 27.969 17.958 1.00 26.89 82 HIS A O 1
ATOM 596 N N . GLY A 1 82 ? 21.522 29.987 17.259 1.00 28.72 83 GLY A N 1
ATOM 597 C CA . GLY A 1 82 ? 22.814 29.491 16.831 1.00 33.39 83 GLY A CA 1
ATOM 598 C C . GLY A 1 82 ? 22.793 28.937 15.414 1.00 30.79 83 GLY A C 1
ATOM 599 O O . GLY A 1 82 ? 21.744 28.700 14.810 1.00 25.62 83 GLY A O 1
ATOM 600 N N . GLU A 1 83 ? 23.999 28.732 14.870 1.00 37.72 84 GLU A N 1
ATOM 601 C CA . GLU A 1 83 ? 24.103 28.210 13.510 1.00 36.25 84 GLU A CA 1
ATOM 602 C C . GLU A 1 83 ? 23.497 26.817 13.393 1.00 32.17 84 GLU A C 1
ATOM 603 O O . GLU A 1 83 ? 22.989 26.450 12.327 1.00 33.85 84 GLU A O 1
ATOM 609 N N . THR A 1 84 ? 23.536 26.031 14.474 1.00 28.64 85 THR A N 1
ATOM 610 C CA . THR A 1 84 ? 22.943 24.698 14.484 1.00 27.04 85 THR A CA 1
ATOM 611 C C . THR A 1 84 ? 21.462 24.702 14.806 1.00 27.37 85 THR A C 1
ATOM 612 O O . THR A 1 84 ? 20.768 23.729 14.485 1.00 27.90 85 THR A O 1
ATOM 616 N N . GLY A 1 85 ? 20.969 25.751 15.453 1.00 25.27 86 GLY A N 1
ATOM 617 C CA . GLY A 1 85 ? 19.606 25.783 15.914 1.00 25.83 86 GLY A CA 1
ATOM 618 C C . GLY A 1 85 ? 19.423 25.381 17.363 1.00 25.09 86 GLY A C 1
ATOM 619 O O . GLY A 1 85 ? 18.311 25.541 17.894 1.00 21.64 86 GLY A O 1
ATOM 620 N N . LEU A 1 86 ? 20.470 24.863 18.016 1.00 26.02 87 LEU A N 1
ATOM 621 C CA . LEU A 1 86 ? 20.420 24.506 19.438 1.00 23.23 87 LEU A CA 1
ATOM 622 C C . LEU A 1 86 ? 21.648 25.018 20.171 1.00 28.60 87 LEU A C 1
ATOM 623 O O . LEU A 1 86 ? 22.192 24.342 21.050 1.00 29.74 87 LEU A O 1
ATOM 628 N N . GLY A 1 87 ? 22.119 26.204 19.812 1.00 26.95 88 GLY A N 1
ATOM 629 C CA . GLY A 1 87 ? 23.271 26.751 20.514 1.00 26.25 88 GLY A CA 1
ATOM 630 C C . GLY A 1 87 ? 24.524 25.923 20.285 1.00 31.95 88 GLY A C 1
ATOM 631 O O . GLY A 1 87 ? 24.871 25.577 19.152 1.00 36.10 88 GLY A O 1
ATOM 632 N N . THR A 1 88 ? 25.223 25.589 21.369 1.00 34.42 89 THR A N 1
ATOM 633 C CA . THR A 1 88 ? 26.538 24.966 21.265 1.00 38.07 89 THR A CA 1
ATOM 634 C C . THR A 1 88 ? 26.536 23.481 21.616 1.00 40.95 89 THR A C 1
ATOM 635 O O . THR A 1 88 ? 27.584 22.946 21.991 1.00 41.75 89 THR A O 1
ATOM 639 N N . VAL A 1 89 ? 25.398 22.792 21.502 1.00 39.47 90 VAL A N 1
ATOM 640 C CA . VAL A 1 89 ? 25.424 21.355 21.781 1.00 45.91 90 VAL A CA 1
ATOM 641 C C . VAL A 1 89 ? 26.144 20.616 20.655 1.00 47.46 90 VAL A C 1
ATOM 642 O O . VAL A 1 89 ? 26.310 21.120 19.537 1.00 48.17 90 VAL A O 1
ATOM 646 N N . SER A 1 90 ? 26.594 19.405 20.965 1.00 45.50 91 SER A N 1
ATOM 647 C CA . SER A 1 90 ? 27.211 18.531 19.981 1.00 49.59 91 SER A CA 1
ATOM 648 C C . SER A 1 90 ? 26.254 17.409 19.600 1.00 45.60 91 SER A C 1
ATOM 649 O O . SER A 1 90 ? 25.337 17.056 20.347 1.00 53.11 91 SER A O 1
ATOM 652 N N . TYR A 1 91 ? 26.484 16.849 18.418 1.00 43.15 92 TYR A N 1
ATOM 653 C CA . TYR A 1 91 ? 25.584 15.880 17.822 1.00 35.81 92 TYR A CA 1
ATOM 654 C C . TYR A 1 91 ? 26.260 14.524 17.704 1.00 43.55 92 TYR A C 1
ATOM 655 O O . TYR A 1 91 ? 27.460 14.455 17.427 1.00 45.50 92 TYR A O 1
ATOM 664 N N . PRO A 1 92 ? 25.522 13.436 17.893 1.00 41.06 93 PRO A N 1
ATOM 665 C CA . PRO A 1 92 ? 26.102 12.111 17.673 1.00 42.76 93 PRO A CA 1
ATOM 666 C C . PRO A 1 92 ? 26.329 11.870 16.189 1.00 47.24 93 PRO A C 1
ATOM 667 O O . PRO A 1 92 ? 25.768 12.543 15.325 1.00 44.80 93 PRO A O 1
ATOM 671 N N . SER A 1 93 ? 27.186 10.891 15.894 1.00 51.42 94 SER A N 1
ATOM 672 C CA . SER A 1 93 ? 27.401 10.533 14.497 1.00 50.59 94 SER A CA 1
ATOM 673 C C . SER A 1 93 ? 26.139 9.957 13.871 1.00 50.04 94 SER A C 1
ATOM 674 O O . SER A 1 93 ? 25.939 10.073 12.657 1.00 55.77 94 SER A O 1
ATOM 677 N N . GLU A 1 94 ? 25.276 9.350 14.680 1.00 50.77 95 GLU A N 1
ATOM 678 C CA . GLU A 1 94 ? 24.051 8.729 14.201 1.00 49.57 95 GLU A CA 1
ATOM 679 C C . GLU A 1 94 ? 22.987 8.883 15.279 1.00 44.74 95 GLU A C 1
ATOM 680 O O . GLU A 1 94 ? 23.296 8.793 16.469 1.00 47.17 95 GLU A O 1
ATOM 686 N N . PHE A 1 95 ? 21.745 9.122 14.871 1.00 37.79 96 PHE A N 1
ATOM 687 C CA . PHE A 1 95 ? 20.664 9.236 15.840 1.00 36.43 96 PHE A CA 1
ATOM 688 C C . PHE A 1 95 ? 20.018 7.884 16.095 1.00 36.17 96 PHE A C 1
ATOM 689 O O . PHE A 1 95 ? 19.884 7.056 15.193 1.00 39.60 96 PHE A O 1
ATOM 697 N N . LYS A 1 96 ? 19.606 7.676 17.344 1.00 31.27 97 LYS A N 1
ATOM 698 C CA . LYS A 1 96 ? 18.799 6.507 17.674 1.00 30.38 97 LYS A CA 1
ATOM 699 C C . LYS A 1 96 ? 17.383 6.659 17.130 1.00 31.43 97 LYS A C 1
ATOM 700 O O . LYS A 1 96 ? 16.810 5.705 16.588 1.00 34.39 97 LYS A O 1
ATOM 706 N N . THR A 1 97 ? 16.810 7.857 17.259 1.00 28.08 98 THR A N 1
ATOM 707 C CA . THR A 1 97 ? 15.454 8.124 16.797 1.00 26.40 98 THR A CA 1
ATOM 708 C C . THR A 1 97 ? 15.486 8.359 15.294 1.00 31.07 98 THR A C 1
ATOM 709 O O . THR A 1 97 ? 16.039 9.362 14.830 1.00 30.18 98 THR A O 1
ATOM 713 N N . LYS A 1 98 ? 14.881 7.456 14.533 1.00 28.22 99 LYS A N 1
ATOM 714 C CA . LYS A 1 98 ? 14.872 7.572 13.084 1.00 29.64 99 LYS A CA 1
ATOM 715 C C . LYS A 1 98 ? 13.700 8.426 12.629 1.00 24.00 99 LYS A C 1
ATOM 716 O O . LYS A 1 98 ? 12.696 8.581 13.332 1.00 28.24 99 LYS A O 1
ATOM 722 N N . LEU A 1 99 ? 13.859 9.016 11.452 1.00 26.29 100 LEU A N 1
ATOM 723 C CA . LEU A 1 99 ? 12.828 9.866 10.885 1.00 28.84 100 LEU A CA 1
ATOM 724 C C . LEU A 1 99 ? 11.725 9.025 10.266 1.00 28.72 100 LEU A C 1
ATOM 725 O O . LEU A 1 99 ? 11.989 8.003 9.626 1.00 27.94 100 LEU A O 1
ATOM 730 N N . ASP A 1 100 ? 10.487 9.470 10.445 1.00 24.03 101 ASP A N 1
ATOM 731 C CA . ASP A 1 100 ? 9.372 8.858 9.742 1.00 22.55 101 ASP A CA 1
ATOM 732 C C . ASP A 1 100 ? 9.515 9.088 8.239 1.00 24.87 101 ASP A C 1
ATOM 733 O O . ASP A 1 100 ? 10.071 10.092 7.797 1.00 25.39 101 ASP A O 1
ATOM 738 N N . LYS A 1 101 ? 9.011 8.135 7.450 1.00 27.86 102 LYS A N 1
ATOM 739 C CA . LYS A 1 101 ? 9.080 8.249 5.994 1.00 27.56 102 LYS A CA 1
ATOM 740 C C . LYS A 1 101 ? 8.048 9.213 5.419 1.00 29.37 102 LYS A C 1
ATOM 741 O O . LYS A 1 101 ? 8.183 9.625 4.260 1.00 27.98 102 LYS A O 1
ATOM 747 N N . ARG A 1 102 ? 7.023 9.569 6.183 1.00 22.32 103 ARG A N 1
ATOM 748 C CA . ARG A 1 102 ? 5.950 10.418 5.689 1.00 20.59 103 ARG A CA 1
ATOM 749 C C . ARG A 1 102 ? 6.330 11.888 5.825 1.00 19.36 103 ARG A C 1
ATOM 750 O O . ARG A 1 102 ? 6.960 12.296 6.801 1.00 20.19 103 ARG A O 1
ATOM 758 N N . HIS A 1 103 ? 5.965 12.679 4.832 1.00 19.53 104 HIS A N 1
ATOM 759 C CA . HIS A 1 103 ? 5.975 14.125 5.001 1.00 15.69 104 HIS A CA 1
ATOM 760 C C . HIS A 1 103 ? 5.077 14.517 6.171 1.00 19.21 104 HIS A C 1
ATOM 761 O O . HIS A 1 103 ? 4.007 13.930 6.368 1.00 17.95 104 HIS A O 1
ATOM 768 N N . ALA A 1 104 ? 5.495 15.535 6.936 1.00 14.97 105 ALA A N 1
ATOM 769 C CA . ALA A 1 104 ? 4.688 15.963 8.080 1.00 15.65 105 ALA A CA 1
ATOM 770 C C . ALA A 1 104 ? 3.242 16.272 7.695 1.00 14.74 105 ALA A C 1
ATOM 771 O O . ALA A 1 104 ? 2.315 15.988 8.462 1.00 16.76 105 ALA A O 1
ATOM 773 N N . VAL A 1 105 ? 3.027 16.903 6.538 1.00 15.12 106 VAL A N 1
ATOM 774 C CA . VAL A 1 105 ? 1.666 17.242 6.136 1.00 13.90 106 VAL A CA 1
ATOM 775 C C . VAL A 1 105 ? 0.825 15.985 5.969 1.00 15.88 106 VAL A C 1
ATOM 776 O O . VAL A 1 105 ? -0.340 15.947 6.373 1.00 17.64 106 VAL A O 1
ATOM 780 N N . HIS A 1 106 ? 1.413 14.947 5.370 1.00 15.09 107 HIS A N 1
ATOM 781 C CA A HIS A 1 106 ? 0.717 13.676 5.224 0.57 15.50 107 HIS A CA 1
ATOM 782 C CA B HIS A 1 106 ? 0.769 13.641 5.215 0.43 15.71 107 HIS A CA 1
ATOM 783 C C . HIS A 1 106 ? 0.464 13.019 6.577 1.00 17.91 107 HIS A C 1
ATOM 784 O O . HIS A 1 106 ? -0.633 12.495 6.808 1.00 19.65 107 HIS A O 1
ATOM 797 N N . LEU A 1 107 ? 1.440 13.063 7.495 1.00 16.22 108 LEU A N 1
ATOM 798 C CA . LEU A 1 107 ? 1.221 12.470 8.815 1.00 17.16 108 LEU A CA 1
ATOM 799 C C . LEU A 1 107 ? 0.135 13.209 9.591 1.00 15.02 108 LEU A C 1
ATOM 800 O O . LEU A 1 107 ? -0.703 12.574 10.247 1.00 18.83 108 LEU A O 1
ATOM 805 N N . ILE A 1 108 ? 0.130 14.543 9.529 1.00 15.27 109 ILE A N 1
ATOM 806 C CA . ILE A 1 108 ? -0.908 15.315 10.207 1.00 13.58 109 ILE A CA 1
ATOM 807 C C . ILE A 1 108 ? -2.285 14.904 9.699 1.00 18.80 109 ILE A C 1
ATOM 808 O O . ILE A 1 108 ? -3.211 14.650 10.484 1.00 17.72 109 ILE A O 1
ATOM 813 N N . ILE A 1 109 ? -2.445 14.841 8.376 1.00 15.89 110 ILE A N 1
ATOM 814 C CA . ILE A 1 109 ? -3.746 14.490 7.810 1.00 17.85 110 ILE A CA 1
ATOM 815 C C . ILE A 1 109 ? -4.128 13.068 8.204 1.00 18.50 110 ILE A C 1
ATOM 816 O O . ILE A 1 109 ? -5.258 12.805 8.629 1.00 18.94 110 ILE A O 1
ATOM 821 N N . GLU A 1 110 ? -3.187 12.127 8.073 1.00 19.39 111 GLU A N 1
ATOM 822 C CA . GLU A 1 110 ? -3.485 10.740 8.412 1.00 21.42 111 GLU A CA 1
ATOM 823 C C . GLU A 1 110 ? -3.933 10.605 9.861 1.00 21.73 111 GLU A C 1
ATOM 824 O O . GLU A 1 110 ? -4.877 9.860 10.163 1.00 22.02 111 GLU A O 1
ATOM 830 N N . LEU A 1 111 ? -3.236 11.280 10.781 1.00 19.92 112 LEU A N 1
ATOM 831 C CA . LEU A 1 111 ? -3.595 11.171 12.190 1.00 18.40 112 LEU A CA 1
ATOM 832 C C . LEU A 1 111 ? -4.984 11.750 12.427 1.00 23.48 112 LEU A C 1
ATOM 833 O O . LEU A 1 111 ? -5.820 11.135 13.106 1.00 23.08 112 LEU A O 1
ATOM 838 N N . ILE A 1 112 ? -5.268 12.920 11.847 1.00 18.09 113 ILE A N 1
ATOM 839 C CA . ILE A 1 112 ? -6.567 13.539 12.096 1.00 16.63 113 ILE A CA 1
ATOM 840 C C . ILE A 1 112 ? -7.685 12.712 11.470 1.00 19.38 113 ILE A C 1
ATOM 841 O O . ILE A 1 112 ? -8.750 12.535 12.068 1.00 21.73 113 ILE A O 1
ATOM 846 N N . MET A 1 113 ? -7.475 12.178 10.273 1.00 21.84 114 MET A N 1
ATOM 847 C CA . MET A 1 113 ? -8.564 11.418 9.671 1.00 21.72 114 MET A CA 1
ATOM 848 C C . MET A 1 113 ? -8.743 10.037 10.286 1.00 22.95 114 MET A C 1
ATOM 849 O O . MET A 1 113 ? -9.837 9.471 10.197 1.00 25.79 114 MET A O 1
ATOM 854 N N . SER A 1 114 ? -7.730 9.493 10.950 1.00 23.38 115 SER A N 1
ATOM 855 C CA . SER A 1 114 ? -7.892 8.163 11.515 1.00 23.68 115 SER A CA 1
ATOM 856 C C . SER A 1 114 ? -8.288 8.165 12.989 1.00 26.51 115 SER A C 1
ATOM 857 O O . SER A 1 114 ? -8.855 7.172 13.456 1.00 30.09 115 SER A O 1
ATOM 860 N N . HIS A 1 115 ? -8.038 9.242 13.724 1.00 24.05 116 HIS A N 1
ATOM 861 C CA . HIS A 1 115 ? -8.484 9.328 15.106 1.00 23.83 116 HIS A CA 1
ATOM 862 C C . HIS A 1 115 ? -9.927 9.833 15.174 1.00 25.23 116 HIS A C 1
ATOM 863 O O . HIS A 1 115 ? -10.471 10.381 14.210 1.00 26.73 116 HIS A O 1
ATOM 870 N N . GLU A 1 116 ? -10.545 9.649 16.342 1.00 27.36 117 GLU A N 1
ATOM 871 C CA . GLU A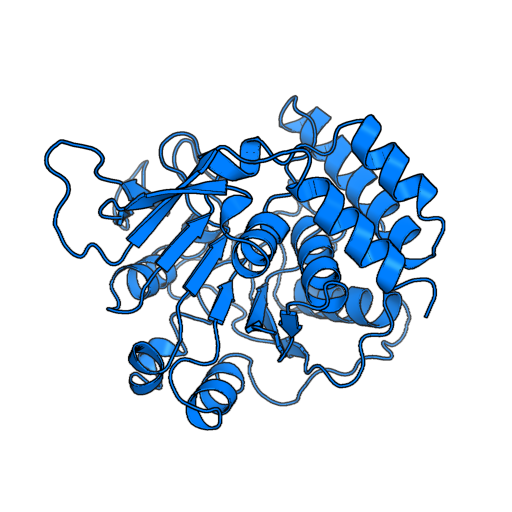 1 116 ? -11.927 10.066 16.522 1.00 28.71 117 GLU A CA 1
ATOM 872 C C . GLU A 1 116 ? -12.051 11.577 16.327 1.00 27.50 117 GLU A C 1
ATOM 873 O O . GLU A 1 116 ? -11.109 12.327 16.601 1.00 26.41 117 GLU A O 1
ATOM 879 N N . PRO A 1 117 ? -13.204 12.053 15.856 1.00 26.35 118 PRO A N 1
ATOM 880 C CA . PRO A 1 117 ? -13.370 13.497 15.656 1.00 26.10 118 PRO A CA 1
ATOM 881 C C . PRO A 1 117 ? -13.254 14.271 16.962 1.00 21.36 118 PRO A C 1
ATOM 882 O O . PRO A 1 117 ? -13.672 13.803 18.031 1.00 25.35 118 PRO A O 1
ATOM 886 N N . LYS A 1 118 ? -12.655 15.464 16.854 1.00 20.32 119 LYS A N 1
ATOM 887 C CA . LYS A 1 118 ? -12.532 16.41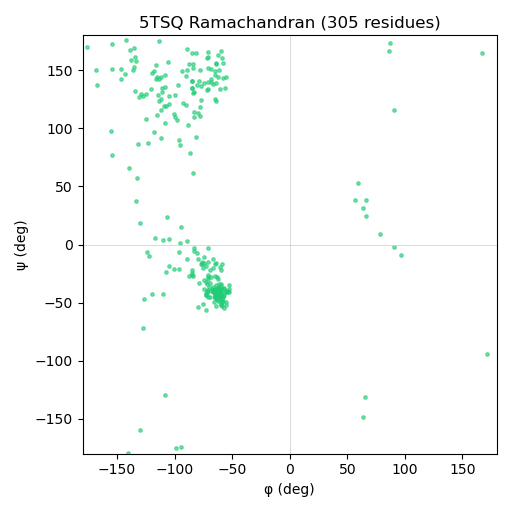5 17.954 1.00 22.90 119 LYS A CA 1
ATOM 888 C C . LYS A 1 118 ? -11.640 15.902 19.076 1.00 26.57 119 LYS A C 1
ATOM 889 O O . LYS A 1 118 ? -11.779 16.337 20.218 1.00 26.82 119 LYS A O 1
ATOM 895 N N . SER A 1 119 ? -10.723 14.984 18.774 1.00 20.61 120 SER A N 1
ATOM 896 C CA . SER A 1 119 ? -9.848 14.412 19.789 1.00 22.13 120 SER A CA 1
ATOM 897 C C . SER A 1 119 ? -8.416 14.939 19.745 1.00 22.47 120 SER A C 1
ATOM 898 O O . SER A 1 119 ? -7.698 14.791 20.742 1.00 24.15 120 SER A O 1
ATOM 901 N N . ILE A 1 120 ? -7.967 15.541 18.643 1.00 17.49 121 ILE A N 1
ATOM 902 C CA . ILE A 1 120 ? -6.570 15.966 18.510 1.00 18.34 121 ILE A CA 1
ATOM 903 C C . ILE A 1 120 ? -6.486 17.485 18.515 1.00 17.72 121 ILE A C 1
ATOM 904 O O . ILE A 1 120 ? -7.202 18.163 17.771 1.00 17.99 121 ILE A O 1
ATOM 909 N N . THR A 1 121 ? -5.589 18.016 19.334 1.00 16.01 122 THR A N 1
ATOM 910 C CA . THR A 1 121 ? -5.253 19.435 19.328 1.00 14.71 122 THR A CA 1
ATOM 911 C C . THR A 1 121 ? -3.959 19.609 18.550 1.00 16.46 122 THR A C 1
ATOM 912 O O . THR A 1 121 ? -2.975 18.908 18.817 1.00 17.27 122 THR A O 1
ATOM 916 N N . LEU A 1 122 ? -3.966 20.521 17.579 1.00 13.69 123 LEU A N 1
ATOM 917 C CA . LEU A 1 122 ? -2.743 20.892 16.882 1.00 12.34 123 LEU A CA 1
ATOM 918 C C . LEU A 1 122 ? -2.026 21.942 17.714 1.00 12.61 123 LEU A C 1
ATOM 919 O O . LEU A 1 122 ? -2.653 22.926 18.134 1.00 14.44 123 LEU A O 1
ATOM 924 N N . VAL A 1 123 ? -0.729 21.729 17.963 1.00 11.47 124 VAL A N 1
ATOM 925 C CA . VAL A 1 123 ? 0.077 22.673 18.748 1.00 11.28 124 VAL A CA 1
ATOM 926 C C . VAL A 1 123 ? 1.270 23.112 17.908 1.00 12.79 124 VAL A C 1
ATOM 927 O O . VAL A 1 123 ? 2.352 22.518 17.992 1.00 13.12 124 VAL A O 1
ATOM 931 N N . PRO A 1 124 ? 1.112 24.151 17.089 1.00 12.14 125 PRO A N 1
ATOM 932 C CA . PRO A 1 124 ? 2.223 24.684 16.294 1.00 12.71 125 PRO A CA 1
ATOM 933 C C . PRO A 1 124 ? 3.029 25.665 17.127 1.00 14.76 125 PRO A C 1
ATOM 934 O O . PRO A 1 124 ? 2.483 26.508 17.847 1.00 13.75 125 PRO A O 1
ATOM 938 N N . THR A 1 125 ? 4.356 25.528 17.055 1.00 11.93 126 THR A N 1
ATOM 939 C CA . THR A 1 125 ? 5.266 26.459 17.725 1.00 11.22 126 THR A CA 1
ATOM 940 C C . THR A 1 125 ? 6.344 26.952 16.771 1.00 10.80 126 THR A C 1
ATOM 941 O O . THR A 1 125 ? 7.342 27.511 17.217 1.00 11.28 126 THR A O 1
ATOM 945 N N . GLY A 1 126 ? 6.120 26.809 15.461 1.00 14.39 127 GLY A N 1
ATOM 946 C CA . GLY A 1 126 ? 6.991 27.430 14.477 1.00 13.03 127 GLY A CA 1
ATOM 947 C C . GLY A 1 126 ? 6.122 28.172 13.479 1.00 12.65 127 GLY A C 1
ATOM 948 O O . GLY A 1 126 ? 4.949 28.444 13.761 1.00 13.28 127 GLY A O 1
ATOM 949 N N . GLY A 1 127 ? 6.652 28.451 12.283 1.00 12.86 128 GLY A N 1
ATOM 950 C CA . GLY A 1 127 ? 5.798 28.936 11.207 1.00 12.12 128 GLY A CA 1
ATOM 951 C C . GLY A 1 127 ? 4.679 27.960 10.889 1.00 12.97 128 GLY A C 1
ATOM 952 O O . GLY A 1 127 ? 4.779 26.753 11.147 1.00 12.02 128 GLY A O 1
ATOM 953 N N . LEU A 1 128 ? 3.593 28.486 10.307 1.00 11.13 129 LEU A N 1
ATOM 954 C CA . LEU A 1 128 ? 2.355 27.718 10.216 1.00 11.33 129 LEU A CA 1
ATOM 955 C C . LEU A 1 128 ? 2.225 26.981 8.885 1.00 12.86 129 LEU A C 1
ATOM 956 O O . LEU A 1 128 ? 1.147 26.478 8.562 1.00 11.59 129 LEU A O 1
ATOM 961 N N . THR A 1 129 ? 3.336 26.870 8.149 1.00 11.94 130 THR A N 1
ATOM 962 C CA . THR A 1 129 ? 3.328 26.330 6.784 1.00 11.67 130 THR A CA 1
ATOM 963 C C . THR A 1 129 ? 2.698 24.934 6.699 1.00 10.93 130 THR A C 1
ATOM 964 O O . THR A 1 129 ? 1.877 24.653 5.810 1.00 12.04 130 THR A O 1
ATOM 968 N N . ASN A 1 130 ? 3.129 24.017 7.567 1.00 12.15 131 ASN A N 1
ATOM 969 C CA . ASN A 1 130 ? 2.598 22.651 7.503 1.00 12.43 131 ASN A CA 1
ATOM 970 C C . ASN A 1 130 ? 1.109 22.625 7.811 1.00 12.78 131 ASN A C 1
ATOM 971 O O . ASN A 1 130 ? 0.354 21.832 7.231 1.00 12.05 131 ASN A O 1
ATOM 976 N N . ILE A 1 131 ? 0.688 23.423 8.800 1.00 11.00 132 ILE A N 1
ATOM 977 C CA . ILE A 1 131 ? -0.710 23.421 9.210 1.00 11.78 132 ILE A CA 1
ATOM 978 C C . ILE A 1 131 ? -1.585 23.936 8.076 1.00 11.65 132 ILE A C 1
ATOM 979 O O . ILE A 1 131 ? -2.655 23.376 7.776 1.00 13.15 132 ILE A O 1
ATOM 984 N N . ALA A 1 132 ? -1.142 25.023 7.439 1.00 11.33 133 ALA A N 1
ATOM 985 C CA . ALA A 1 132 ? -1.871 25.600 6.318 1.00 10.82 133 ALA A CA 1
ATOM 986 C C . ALA A 1 132 ? -1.938 24.628 5.150 1.00 10.48 133 ALA A C 1
ATOM 987 O O . ALA A 1 132 ? -2.993 24.461 4.511 1.00 12.01 133 ALA A O 1
ATOM 989 N N . MET A 1 133 ? -0.802 24.010 4.815 1.00 12.26 134 MET A N 1
ATOM 990 C CA A MET A 1 133 ? -0.788 23.048 3.716 0.61 13.63 134 MET A CA 1
ATOM 991 C CA B MET A 1 133 ? -0.796 23.057 3.711 0.39 13.43 134 MET A CA 1
ATOM 992 C C . MET A 1 133 ? -1.755 21.905 3.985 1.00 12.11 134 MET A C 1
ATOM 993 O O . MET A 1 133 ? -2.489 21.466 3.087 1.00 13.85 134 MET A O 1
ATOM 1002 N N . ALA A 1 134 ? -1.734 21.377 5.213 1.00 12.81 135 ALA A N 1
ATOM 1003 C CA . ALA A 1 134 ? -2.615 20.264 5.551 1.00 12.56 135 ALA A CA 1
ATOM 1004 C C . ALA A 1 134 ? -4.082 20.668 5.432 1.00 12.51 135 ALA A C 1
ATOM 1005 O O . ALA A 1 134 ? -4.898 19.911 4.899 1.00 14.39 135 ALA A O 1
ATOM 1007 N N . ALA A 1 135 ? -4.424 21.864 5.915 1.00 13.67 136 ALA A N 1
ATOM 1008 C CA . ALA A 1 135 ? -5.810 22.326 5.864 1.00 15.19 136 ALA A CA 1
ATOM 1009 C C . ALA A 1 135 ? -6.300 22.469 4.431 1.00 15.57 136 ALA A C 1
ATOM 1010 O O . ALA A 1 135 ? -7.465 22.173 4.136 1.00 16.11 136 ALA A O 1
ATOM 1012 N N . ARG A 1 136 ? -5.431 22.938 3.524 1.00 14.09 137 ARG A N 1
ATOM 1013 C CA . ARG A 1 136 ? -5.837 23.092 2.130 1.00 12.74 137 ARG A CA 1
ATOM 1014 C C . ARG A 1 136 ? -5.840 21.775 1.347 1.00 16.42 137 ARG A C 1
ATOM 1015 O O . ARG A 1 136 ? -6.670 21.596 0.439 1.00 18.46 137 ARG A O 1
ATOM 1023 N N . LEU A 1 137 ? -4.936 20.851 1.673 1.00 14.23 138 LEU A N 1
ATOM 1024 C CA . LEU A 1 137 ? -4.882 19.570 0.975 1.00 15.10 138 LEU A CA 1
ATOM 1025 C C . LEU A 1 137 ? -6.023 18.642 1.405 1.00 16.84 138 LEU A C 1
ATOM 1026 O O . LEU A 1 137 ? -6.577 17.898 0.579 1.00 17.16 138 LEU A O 1
ATOM 1031 N N . GLU A 1 138 ? -6.381 18.651 2.697 1.00 16.33 139 GLU A N 1
ATOM 1032 C CA . GLU A 1 138 ? -7.514 17.868 3.185 1.00 16.35 139 GLU A CA 1
ATOM 1033 C C . GLU A 1 138 ? -8.395 18.765 4.048 1.00 16.98 139 GLU A C 1
ATOM 1034 O O . GLU A 1 138 ? -8.259 18.815 5.281 1.00 15.59 139 GLU A O 1
ATOM 1040 N N . PRO A 1 139 ? -9.327 19.487 3.424 1.00 17.70 140 PRO A N 1
ATOM 1041 C CA . PRO A 1 139 ? -10.156 20.427 4.192 1.00 15.26 140 PRO A CA 1
ATOM 1042 C C . PRO A 1 139 ? -10.986 19.754 5.271 1.00 18.84 140 PRO A C 1
ATOM 1043 O O . PRO A 1 139 ? -11.395 20.444 6.215 1.00 17.71 140 PRO A O 1
ATOM 1047 N N . ARG A 1 140 ? -11.221 18.438 5.189 1.00 18.56 141 ARG A N 1
ATOM 1048 C CA . ARG A 1 140 ? -12.009 17.790 6.231 1.00 17.43 141 ARG A CA 1
ATOM 1049 C C . ARG A 1 140 ? -11.304 17.832 7.584 1.00 20.03 141 ARG A C 1
ATOM 1050 O O . ARG A 1 140 ? -11.960 17.623 8.609 1.00 21.01 141 ARG A O 1
ATOM 1058 N N . ILE A 1 141 ? -9.996 18.104 7.624 1.00 17.74 142 ILE A N 1
ATOM 1059 C CA . ILE A 1 141 ? -9.337 18.122 8.925 1.00 17.70 142 ILE A CA 1
ATOM 1060 C C . ILE A 1 141 ? -9.791 19.310 9.753 1.00 17.80 142 ILE A C 1
ATOM 1061 O O . ILE A 1 141 ? -9.663 19.281 10.981 1.00 18.78 142 ILE A O 1
ATOM 1066 N N . VAL A 1 142 ? -10.311 20.363 9.120 1.00 14.78 143 VAL A N 1
ATOM 1067 C CA . VAL A 1 142 ? -10.557 21.607 9.853 1.00 16.25 143 VAL A CA 1
ATOM 1068 C C . VAL A 1 142 ? -11.635 21.396 10.903 1.00 17.29 143 VAL A C 1
ATOM 1069 O O . VAL A 1 142 ? -11.459 21.763 12.073 1.00 19.92 143 VAL A O 1
ATOM 1073 N N . GLU A 1 143 ? -12.763 20.796 10.511 1.00 16.64 144 GLU A N 1
ATOM 1074 C CA . GLU A 1 143 ? -13.807 20.513 11.489 1.00 21.48 144 GLU A CA 1
ATOM 1075 C C . GLU A 1 143 ? -13.475 19.315 12.362 1.00 18.98 144 GLU A C 1
ATOM 1076 O O . GLU A 1 143 ? -14.082 19.157 13.425 1.00 21.36 144 GLU A O 1
ATOM 1082 N N . ARG A 1 144 ? -12.522 18.479 11.958 1.00 17.86 145 ARG A N 1
ATOM 1083 C CA . ARG A 1 144 ? -12.226 17.281 12.738 1.00 16.31 145 ARG A CA 1
ATOM 1084 C C . ARG A 1 144 ? -11.276 17.555 13.895 1.00 18.54 145 ARG A C 1
ATOM 1085 O O . ARG A 1 144 ? -11.301 16.825 14.891 1.00 20.83 145 ARG A O 1
ATOM 1093 N N . VAL A 1 145 ? -10.422 18.572 13.769 1.00 18.31 146 VAL A N 1
ATOM 1094 C CA . VAL A 1 145 ? -9.504 18.931 14.838 1.00 15.43 146 VAL A CA 1
ATOM 1095 C C . VAL A 1 145 ? -10.279 19.414 16.055 1.00 19.50 146 VAL A C 1
ATOM 1096 O O . VAL A 1 145 ? -11.335 20.053 15.936 1.00 20.42 146 VAL A O 1
ATOM 1100 N N . LYS A 1 146 ? -9.755 19.111 17.248 1.00 16.74 147 LYS A N 1
ATOM 1101 C CA . LYS A 1 146 ? -10.356 19.684 18.447 1.00 17.57 147 LYS A CA 1
ATOM 1102 C C . LYS A 1 146 ? -10.211 21.199 18.449 1.00 17.90 147 LYS A C 1
ATOM 1103 O O . LYS A 1 146 ? -11.191 21.935 18.631 1.00 17.77 147 LYS A O 1
ATOM 1109 N N . GLU A 1 147 ? -8.985 21.676 18.271 1.00 16.60 148 GLU A N 1
ATOM 1110 C CA . GLU A 1 147 ? -8.675 23.100 18.266 1.00 16.47 148 GLU A CA 1
ATOM 1111 C C . GLU A 1 147 ? -7.201 23.216 17.938 1.00 14.93 148 GLU A C 1
ATOM 1112 O O . GLU A 1 147 ? -6.479 22.218 17.872 1.00 15.91 148 GLU A O 1
ATOM 1118 N N . VAL A 1 148 ? -6.783 24.447 17.681 1.00 13.74 149 VAL A N 1
ATOM 1119 C CA . VAL A 1 148 ? -5.396 24.793 17.423 1.00 13.15 149 VAL A CA 1
ATOM 1120 C C . VAL A 1 148 ? -4.935 25.678 18.563 1.00 12.97 149 VAL A C 1
ATOM 1121 O O . VAL A 1 148 ? -5.598 26.678 18.876 1.00 15.71 149 VAL A O 1
ATOM 1125 N N . VAL A 1 149 ? -3.802 25.336 19.175 1.00 11.63 150 VAL A N 1
ATOM 1126 C CA . VAL A 1 149 ? -3.213 26.175 20.208 1.00 12.92 150 VAL A CA 1
ATOM 1127 C C . VAL A 1 149 ? -1.790 26.457 19.752 1.00 12.78 150 VAL A C 1
ATOM 1128 O O . VAL A 1 149 ? -0.944 25.549 19.746 1.00 13.33 150 VAL A O 1
ATOM 1132 N N . LEU A 1 150 ? -1.516 27.694 19.334 1.00 10.34 151 LEU A N 1
ATOM 1133 C CA . LEU A 1 150 ? -0.224 27.962 18.711 1.00 8.99 151 LEU A CA 1
ATOM 1134 C C . LEU A 1 150 ? 0.551 29.000 19.502 1.00 11.38 151 LEU A C 1
ATOM 1135 O O . LEU A 1 150 ? -0.031 29.906 20.115 1.00 12.27 151 LEU A O 1
ATOM 1140 N N . MET A 1 151 ? 1.869 28.858 19.487 1.00 10.71 152 MET A N 1
ATOM 1141 C CA . MET A 1 151 ? 2.731 29.940 19.948 1.00 10.43 152 MET A CA 1
ATOM 1142 C C . MET A 1 151 ? 3.033 30.790 18.727 1.00 11.50 152 MET A C 1
ATOM 1143 O O . MET A 1 151 ? 3.592 30.304 17.730 1.00 12.96 152 MET A O 1
ATOM 1148 N N . GLY A 1 152 ? 2.646 32.048 18.792 1.00 10.76 153 GLY A N 1
ATOM 1149 C CA . GLY A 1 152 ? 2.907 32.961 17.695 1.00 10.81 153 GLY A CA 1
ATOM 1150 C C . GLY A 1 152 ? 2.091 34.216 17.877 1.00 11.36 153 GLY A C 1
ATOM 1151 O O . GLY A 1 152 ? 1.135 34.242 18.663 1.00 12.03 153 GLY A O 1
ATOM 1152 N N . GLY A 1 153 ? 2.450 35.262 17.146 1.00 10.64 154 GLY A N 1
ATOM 1153 C CA . GLY A 1 153 ? 1.678 36.482 17.173 1.00 10.60 154 GLY A CA 1
ATOM 1154 C C . GLY A 1 153 ? 2.087 37.421 18.289 1.00 12.00 154 GLY A C 1
ATOM 1155 O O . GLY A 1 153 ? 2.909 37.112 19.161 1.00 12.94 154 GLY A O 1
ATOM 1156 N N . SER A 1 154 ? 1.489 38.610 18.241 1.00 11.00 155 SER A N 1
ATOM 1157 C CA . SER A 1 154 ? 1.674 39.603 19.294 1.00 10.38 155 SER A CA 1
ATOM 1158 C C . SER A 1 154 ? 0.633 40.685 19.105 1.00 12.16 155 SER A C 1
ATOM 1159 O O . SER A 1 154 ? 0.401 41.146 17.988 1.00 12.78 155 SER A O 1
ATOM 1162 N N . CYS A 1 155 ? 0.027 41.122 20.199 1.00 13.36 156 CYS A N 1
ATOM 1163 C CA . CYS A 1 155 ? -0.943 42.198 20.046 1.00 15.53 156 CYS A CA 1
ATOM 1164 C C . CYS A 1 155 ? -0.261 43.527 19.739 1.00 27.48 156 CYS A C 1
ATOM 1165 O O . CYS A 1 155 ? -0.789 44.310 18.938 1.00 29.64 156 CYS A O 1
ATOM 1168 N N . CYS A 1 156 ? 0.939 43.771 20.280 1.00 21.93 157 CYS A N 1
ATOM 1169 C CA A CYS A 1 156 ? 1.535 45.107 20.220 0.52 28.03 157 CYS A CA 1
ATOM 1170 C CA B CYS A 1 156 ? 1.516 45.100 20.156 0.48 27.14 157 CYS A CA 1
ATOM 1171 C C . CYS A 1 156 ? 2.983 45.135 19.733 1.00 25.55 157 CYS A C 1
ATOM 1172 O O . CYS A 1 156 ? 3.316 45.763 18.716 1.00 29.78 157 CYS A O 1
ATOM 1177 N N . ILE A 1 157 ? 3.868 44.521 20.513 1.00 18.19 158 ILE A N 1
ATOM 1178 C CA . ILE A 1 157 ? 5.309 44.626 20.303 1.00 16.37 158 ILE A CA 1
ATOM 1179 C C . ILE A 1 157 ? 5.810 43.326 19.685 1.00 14.38 158 ILE A C 1
ATOM 1180 O O . ILE A 1 157 ? 5.559 42.237 20.217 1.00 16.90 158 ILE A O 1
ATOM 1185 N N . GLY A 1 158 ? 6.530 43.427 18.570 1.00 14.51 159 GLY A N 1
ATOM 1186 C CA . GLY A 1 158 ? 7.045 42.259 17.891 1.00 13.90 159 GLY A CA 1
ATOM 1187 C C . GLY A 1 158 ? 8.475 41.920 18.293 1.00 12.25 159 GLY A C 1
ATOM 1188 O O . GLY A 1 158 ? 9.050 42.480 19.232 1.00 15.21 159 GLY A O 1
ATOM 1189 N N . ASN A 1 159 ? 9.027 40.916 17.598 1.00 11.19 160 ASN A N 1
ATOM 1190 C CA . ASN A 1 159 ? 10.454 40.639 17.725 1.00 11.00 160 ASN A CA 1
ATOM 1191 C C . ASN A 1 159 ? 11.109 40.619 16.348 1.00 14.51 160 ASN A C 1
ATOM 1192 O O . ASN A 1 159 ? 12.095 41.326 16.128 1.00 15.12 160 ASN A O 1
ATOM 1197 N N . ALA A 1 160 ? 10.499 39.917 15.394 1.00 12.39 161 ALA A N 1
ATOM 1198 C CA . ALA A 1 16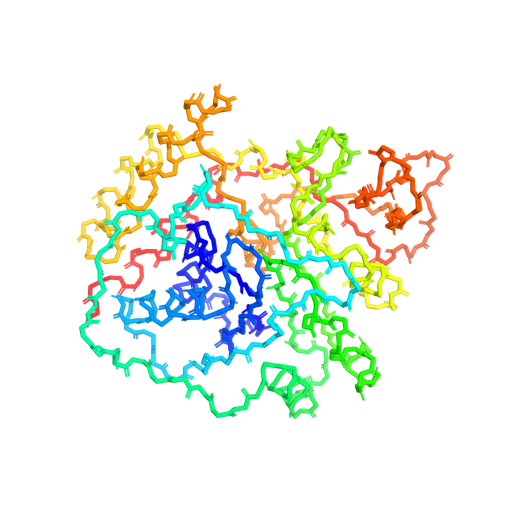0 ? 11.066 39.867 14.049 1.00 11.89 161 ALA A CA 1
ATOM 1199 C C . ALA A 1 160 ? 10.931 41.196 13.323 1.00 16.03 161 ALA A C 1
ATOM 1200 O O . ALA A 1 160 ? 11.732 41.495 12.428 1.00 17.45 161 ALA A O 1
ATOM 1202 N N . SER A 1 161 ? 9.929 41.998 13.679 1.00 11.49 162 SER A N 1
ATOM 1203 C CA . SER A 1 161 ? 9.772 43.362 13.188 1.00 12.10 162 SER A CA 1
ATOM 1204 C C . SER A 1 161 ? 9.254 44.191 14.360 1.00 13.88 162 SER A C 1
ATOM 1205 O O . SER A 1 161 ? 8.957 43.621 15.425 1.00 12.65 162 SER A O 1
ATOM 1208 N N . PRO A 1 162 ? 9.092 45.504 14.208 1.00 13.12 163 PRO A N 1
ATOM 1209 C CA . PRO A 1 162 ? 8.532 46.287 15.325 1.00 12.94 163 PRO A CA 1
ATOM 1210 C C . PRO A 1 162 ? 7.223 45.726 15.854 1.00 13.09 163 PRO A C 1
ATOM 1211 O O . PRO A 1 162 ? 6.965 45.811 17.071 1.00 14.85 163 PRO A O 1
ATOM 1215 N N . VAL A 1 163 ? 6.391 45.166 14.977 1.00 12.97 164 VAL A N 1
ATOM 1216 C CA . VAL A 1 163 ? 5.035 44.765 15.348 1.00 10.85 164 VAL A CA 1
ATOM 1217 C C . VAL A 1 163 ? 4.734 43.299 15.078 1.00 12.68 164 VAL A C 1
ATOM 1218 O O . VAL A 1 163 ? 3.663 42.829 15.494 1.00 17.47 164 VAL A O 1
ATOM 1222 N N . ALA A 1 164 ? 5.620 42.541 14.432 1.00 10.83 165 ALA A N 1
ATOM 1223 C CA . ALA A 1 164 ? 5.343 41.159 14.064 1.00 9.15 165 ALA A CA 1
ATOM 1224 C C . ALA A 1 164 ? 6.217 40.217 14.874 1.00 10.47 165 ALA A C 1
ATOM 1225 O O . ALA A 1 164 ? 7.391 40.503 15.136 1.00 12.42 165 ALA A O 1
ATOM 1227 N N . GLU A 1 165 ? 5.634 39.075 15.211 1.00 9.67 166 GLU A N 1
ATOM 1228 C CA . GLU A 1 165 ? 6.309 37.974 15.878 1.00 11.84 166 GLU A CA 1
ATOM 1229 C C . GLU A 1 165 ? 6.822 36.988 14.829 1.00 12.63 166 GLU A C 1
ATOM 1230 O O . GLU A 1 165 ? 6.238 36.848 13.751 1.00 11.52 166 GLU A O 1
ATOM 1236 N N . PHE A 1 166 ? 7.935 36.331 15.158 1.00 10.14 167 PHE A N 1
ATOM 1237 C CA . PHE A 1 166 ? 8.716 35.535 14.205 1.00 10.49 167 PHE A CA 1
ATOM 1238 C C . PHE A 1 166 ? 7.886 34.464 13.491 1.00 13.27 167 PHE A C 1
ATOM 1239 O O . PHE A 1 166 ? 7.927 34.359 12.261 1.00 12.09 167 PHE A O 1
ATOM 1247 N N . ASN A 1 167 ? 7.166 33.628 14.241 1.00 10.29 168 ASN A N 1
ATOM 1248 C CA . ASN A 1 167 ? 6.464 32.515 13.595 1.00 9.97 168 ASN A CA 1
ATOM 1249 C C . ASN A 1 167 ? 5.456 33.001 12.561 1.00 10.59 168 ASN A C 1
ATOM 1250 O O . ASN A 1 167 ? 5.289 32.367 11.516 1.00 11.70 168 ASN A O 1
ATOM 1255 N N . ILE A 1 168 ? 4.751 34.095 12.835 1.00 10.48 169 ILE A N 1
ATOM 1256 C CA . ILE A 1 168 ? 3.839 34.647 11.822 1.00 8.20 169 ILE A CA 1
ATOM 1257 C C . ILE A 1 168 ? 4.628 35.312 10.703 1.00 10.17 169 ILE A C 1
ATOM 1258 O O . ILE A 1 168 ? 4.316 35.147 9.516 1.00 10.77 169 ILE A O 1
ATOM 1263 N N . PHE A 1 169 ? 5.657 36.081 11.071 1.00 10.97 170 PHE A N 1
ATOM 1264 C CA . PHE A 1 169 ? 6.459 36.819 10.108 1.00 9.61 170 PHE A CA 1
ATOM 1265 C C . PHE A 1 169 ? 7.087 35.917 9.057 1.00 12.82 170 PHE A C 1
ATOM 1266 O O . PHE A 1 169 ? 7.209 36.326 7.889 1.00 12.43 170 PHE A O 1
ATOM 1274 N N . VAL A 1 170 ? 7.542 34.717 9.448 1.00 11.08 171 VAL A N 1
ATOM 1275 C CA . VAL A 1 170 ? 8.257 33.896 8.473 1.00 10.32 171 VAL A CA 1
ATOM 1276 C C . VAL A 1 170 ? 7.315 33.241 7.483 1.00 15.95 171 VAL A C 1
ATOM 1277 O O . VAL A 1 170 ? 7.796 32.776 6.445 1.00 15.48 171 VAL A O 1
ATOM 1281 N N . ASP A 1 171 ? 6.007 33.201 7.739 1.00 11.50 172 ASP A N 1
ATOM 1282 C CA . ASP A 1 171 ? 5.049 32.719 6.736 1.00 10.97 172 ASP A CA 1
ATOM 1283 C C . ASP A 1 171 ? 3.675 33.341 6.978 1.00 9.19 172 ASP A C 1
ATOM 1284 O O . ASP A 1 171 ? 2.773 32.723 7.548 1.00 10.30 172 ASP A O 1
ATOM 1289 N N . PRO A 1 172 ? 3.516 34.608 6.592 1.00 9.70 173 PRO A N 1
ATOM 1290 C CA . PRO A 1 172 ? 2.250 35.300 6.879 1.00 9.52 173 PRO A CA 1
ATOM 1291 C C . PRO A 1 172 ? 1.078 34.664 6.158 1.00 10.27 173 PRO A C 1
ATOM 1292 O O . PRO A 1 172 ? -0.029 34.599 6.706 1.00 10.51 173 PRO A O 1
ATOM 1296 N N . GLU A 1 173 ? 1.299 34.221 4.916 1.00 10.37 174 GLU A N 1
ATOM 1297 C CA . GLU A 1 173 ? 0.236 33.567 4.160 1.00 9.33 174 GLU A CA 1
ATOM 1298 C C . GLU A 1 173 ? -0.254 32.314 4.870 1.00 9.62 174 GLU A C 1
ATOM 1299 O O . GLU A 1 173 ? -1.468 32.082 4.954 1.00 10.18 174 GLU A O 1
ATOM 1305 N N . ALA A 1 174 ? 0.674 31.488 5.386 1.00 9.76 175 ALA A N 1
ATOM 1306 C CA . ALA A 1 174 ? 0.234 30.294 6.097 1.00 9.62 175 ALA A CA 1
ATOM 1307 C C . ALA A 1 174 ? -0.546 30.676 7.345 1.00 10.99 175 ALA A C 1
ATOM 1308 O O . ALA A 1 174 ? -1.555 30.042 7.671 1.00 9.77 175 ALA A O 1
ATOM 1310 N N . ALA A 1 175 ? -0.094 31.727 8.052 1.00 9.14 176 ALA A N 1
ATOM 1311 C CA . ALA A 1 175 ? -0.836 32.176 9.227 1.00 9.10 176 ALA A CA 1
ATOM 1312 C C . ALA A 1 175 ? -2.227 32.654 8.846 1.00 11.13 176 ALA A C 1
ATOM 1313 O O . ALA A 1 175 ? -3.204 32.397 9.560 1.00 10.07 176 ALA A O 1
ATOM 1315 N N . HIS A 1 176 ? -2.342 33.369 7.718 1.00 9.82 177 HIS A N 1
ATOM 1316 C CA . HIS A 1 176 ? -3.646 33.857 7.287 1.00 10.75 177 HIS A CA 1
ATOM 1317 C C . HIS A 1 176 ? -4.591 32.698 7.022 1.00 10.62 177 HIS A C 1
ATOM 1318 O O . HIS A 1 176 ? -5.752 32.728 7.433 1.00 12.73 177 HIS A O 1
ATOM 1325 N N . ILE A 1 177 ? -4.085 31.634 6.392 1.00 9.90 178 ILE A N 1
ATOM 1326 C CA . ILE A 1 177 ? -4.903 30.439 6.192 1.00 11.31 178 ILE A CA 1
ATOM 1327 C C . ILE A 1 177 ? -5.386 29.886 7.529 1.00 12.05 178 ILE A C 1
ATOM 1328 O O . ILE A 1 177 ? -6.581 29.614 7.710 1.00 13.35 178 ILE A O 1
ATOM 1333 N N . VAL A 1 178 ? -4.472 29.717 8.489 1.00 10.35 179 VAL A N 1
ATOM 1334 C CA . VAL A 1 178 ? -4.869 29.101 9.758 1.00 11.03 179 VAL A CA 1
ATOM 1335 C C . VAL A 1 178 ? -5.874 29.975 10.509 1.00 13.23 179 VAL A C 1
ATOM 1336 O O . VAL A 1 178 ? -6.867 29.476 11.064 1.00 12.80 179 VAL A O 1
ATOM 1340 N N . PHE A 1 179 ? -5.625 31.282 10.563 1.00 11.20 180 PHE A N 1
ATOM 1341 C CA . PHE A 1 179 ? -6.491 32.133 11.380 1.00 10.41 180 PHE A CA 1
ATOM 1342 C C . PHE A 1 179 ? -7.851 32.368 10.747 1.00 12.66 180 PHE A C 1
ATOM 1343 O O . PHE A 1 179 ? -8.780 32.788 11.450 1.00 16.51 180 PHE A O 1
ATOM 1351 N N . ASN A 1 180 ? -8.004 32.096 9.453 1.00 11.74 181 ASN A N 1
ATOM 1352 C CA . ASN A 1 180 ? -9.280 32.333 8.793 1.00 13.97 181 ASN A CA 1
ATOM 1353 C C . ASN A 1 180 ? -10.059 31.051 8.530 1.00 13.75 181 ASN A C 1
ATOM 1354 O O . ASN A 1 180 ? -11.159 31.100 7.955 1.00 17.41 181 ASN A O 1
ATOM 1359 N N . GLU A 1 181 ? -9.555 29.916 9.004 1.00 13.52 182 GLU A N 1
ATOM 1360 C CA . GLU A 1 181 ? -10.377 28.715 9.020 1.00 16.12 182 GLU A CA 1
ATOM 1361 C C . GLU A 1 181 ? -11.317 28.715 10.229 1.00 15.73 182 GLU A C 1
ATOM 1362 O O . GLU A 1 181 ? -11.141 29.464 11.190 1.00 18.46 182 GLU A O 1
ATOM 1368 N N . SER A 1 182 ? -12.324 27.842 10.186 1.00 17.52 183 SER A N 1
ATOM 1369 C CA . SER A 1 182 ? -13.394 27.900 11.182 1.00 17.53 183 SER A CA 1
ATOM 1370 C C . SER A 1 182 ? -13.019 27.268 12.517 1.00 19.92 183 SER A C 1
ATOM 1371 O O . SER A 1 182 ? -13.749 27.464 13.499 1.00 20.36 183 SER A O 1
ATOM 1374 N N . TRP A 1 183 ? -11.916 26.534 12.582 1.00 16.31 184 TRP A N 1
ATOM 1375 C CA . TRP A 1 183 ? -11.516 25.901 13.830 1.00 19.40 184 TRP A CA 1
ATOM 1376 C C . TRP A 1 183 ? -11.187 26.934 14.911 1.00 17.95 184 TRP A C 1
ATOM 1377 O O . TRP A 1 183 ? -10.893 28.102 14.632 1.00 17.00 184 TRP A O 1
ATOM 1388 N N . ASP A 1 184 ? -11.309 26.505 16.164 1.00 16.43 185 ASP A N 1
ATOM 1389 C CA . ASP A 1 184 ? -10.959 27.348 17.296 1.00 17.03 185 ASP A CA 1
ATOM 1390 C C . ASP A 1 184 ? -9.444 27.507 17.354 1.00 17.43 185 ASP A C 1
ATOM 1391 O O . ASP A 1 184 ? -8.696 26.529 17.238 1.00 17.02 185 ASP A O 1
ATOM 1396 N N . VAL A 1 185 ? -8.984 28.744 17.542 1.00 13.23 186 VAL A N 1
ATOM 1397 C CA . VAL A 1 185 ? -7.560 29.051 17.571 1.00 15.85 186 VAL A CA 1
ATOM 1398 C C . VAL A 1 185 ? -7.274 29.819 18.852 1.00 17.72 186 VAL A C 1
ATOM 1399 O O . VAL A 1 185 ? -7.917 30.838 19.124 1.00 18.78 186 VAL A O 1
ATOM 1403 N N . THR A 1 186 ? -6.290 29.357 19.614 1.00 14.71 187 THR A N 1
ATOM 1404 C CA . THR A 1 186 ? -5.770 30.088 20.763 1.00 13.19 187 THR A CA 1
ATOM 1405 C C . THR A 1 186 ? -4.385 30.582 20.385 1.00 12.71 187 THR A C 1
ATOM 1406 O O . THR A 1 186 ? -3.495 29.772 20.098 1.00 14.66 187 THR A O 1
ATOM 1410 N N . MET A 1 187 ? -4.208 31.899 20.395 1.00 11.49 188 MET A N 1
ATOM 1411 C CA . MET A 1 187 ? -2.953 32.538 20.003 1.00 12.77 188 MET A CA 1
ATOM 1412 C C . MET A 1 187 ? -2.180 32.839 21.278 1.00 12.86 188 MET A C 1
ATOM 1413 O O . MET A 1 187 ? -2.554 33.745 22.035 1.00 13.42 188 MET A O 1
ATOM 1418 N N . VAL A 1 188 ? -1.120 32.078 21.523 1.00 10.36 189 VAL A N 1
ATOM 1419 C CA . VAL A 1 188 ? -0.278 32.296 22.700 1.00 11.51 189 VAL A CA 1
ATOM 1420 C C . VAL A 1 188 ? 0.871 33.152 22.173 1.00 12.86 189 VAL A C 1
ATOM 1421 O O . VAL A 1 188 ? 1.890 32.638 21.689 1.00 12.33 189 VAL A O 1
ATOM 1425 N N . GLY A 1 189 ? 0.678 34.472 22.238 1.00 11.56 190 GLY A N 1
ATOM 1426 C CA . GLY A 1 189 ? 1.564 35.418 21.589 1.00 10.43 190 GLY A CA 1
ATOM 1427 C C . GLY A 1 189 ? 2.583 36.021 22.549 1.00 11.01 190 GLY A C 1
ATOM 1428 O O . GLY A 1 189 ? 2.684 35.640 23.718 1.00 13.51 190 GLY A O 1
ATOM 1429 N N . LEU A 1 190 ? 3.358 36.972 22.014 1.00 12.76 191 LEU A N 1
ATOM 1430 C CA . LEU A 1 190 ? 4.439 37.560 22.807 1.00 12.69 191 LEU A CA 1
ATOM 1431 C C . LEU A 1 190 ? 3.911 38.291 24.025 1.00 13.27 191 LEU A C 1
ATOM 1432 O O . LEU A 1 190 ? 4.649 38.454 25.006 1.00 14.03 191 LEU A O 1
ATOM 1437 N N . ASP A 1 191 ? 2.680 38.812 23.974 1.00 14.23 192 ASP A N 1
ATOM 1438 C CA . ASP A 1 191 ? 2.153 39.465 25.176 1.00 14.65 192 ASP A CA 1
ATOM 1439 C C . ASP A 1 191 ? 2.234 38.527 26.362 1.00 14.12 192 ASP A C 1
ATOM 1440 O O . ASP A 1 191 ? 2.572 38.936 27.488 1.00 17.11 192 ASP A O 1
ATOM 1445 N N . LEU A 1 192 ? 1.915 37.264 26.112 1.00 12.89 193 LEU A N 1
ATOM 1446 C CA . LEU A 1 192 ? 1.954 36.212 27.114 1.00 13.12 193 LEU A CA 1
ATOM 1447 C C . LEU A 1 192 ? 3.380 35.719 27.327 1.00 13.86 193 LEU A C 1
ATOM 1448 O O . LEU A 1 192 ? 3.873 35.692 28.457 1.00 14.79 193 LEU A O 1
ATOM 1453 N N . THR A 1 193 ? 4.061 35.320 26.251 1.00 14.32 194 THR A N 1
ATOM 1454 C CA . THR A 1 193 ? 5.316 34.598 26.432 1.00 13.63 194 THR A CA 1
ATOM 1455 C C . THR A 1 193 ? 6.446 35.506 26.902 1.00 14.57 194 THR A C 1
ATOM 1456 O O . THR A 1 193 ? 7.450 35.008 27.426 1.00 16.43 194 THR A O 1
ATOM 1460 N N . SER A 1 194 ? 6.308 36.825 26.740 1.00 15.10 195 SER A N 1
ATOM 1461 C CA . SER A 1 194 ? 7.286 37.739 27.325 1.00 16.09 195 SER A CA 1
ATOM 1462 C C . SER A 1 194 ? 7.374 37.581 28.832 1.00 16.81 195 SER A C 1
ATOM 1463 O O . SER A 1 194 ? 8.352 38.040 29.437 1.00 17.63 195 SER A O 1
ATOM 1466 N N . GLN A 1 195 ? 6.375 36.947 29.444 1.00 14.63 196 GLN A N 1
ATOM 1467 C CA . GLN A 1 195 ? 6.357 36.690 30.882 1.00 17.57 196 GLN A CA 1
ATOM 1468 C C . GLN A 1 195 ? 7.020 35.370 31.271 1.00 16.42 196 GLN A C 1
ATOM 1469 O O . GLN A 1 195 ? 7.280 35.149 32.470 1.00 17.60 196 GLN A O 1
ATOM 1475 N N . ALA A 1 196 ? 7.298 34.501 30.303 1.00 15.47 197 ALA A N 1
ATOM 1476 C CA . ALA A 1 196 ? 7.870 33.173 30.545 1.00 16.78 197 ALA A CA 1
ATOM 1477 C C . ALA A 1 196 ? 9.397 33.264 30.674 1.00 17.71 197 ALA A C 1
ATOM 1478 O O . ALA A 1 196 ? 10.166 32.691 29.896 1.00 18.46 197 ALA A O 1
ATOM 1480 N N . LEU A 1 197 ? 9.837 34.013 31.685 1.00 16.95 198 LEU A N 1
ATOM 1481 C CA . LEU A 1 197 ? 11.247 34.361 31.805 1.00 17.63 198 LEU A CA 1
ATOM 1482 C C . LEU A 1 197 ? 12.043 33.259 32.505 1.00 20.76 198 LEU A C 1
ATOM 1483 O O . LEU A 1 197 ? 11.627 32.722 33.543 1.00 20.48 198 LEU A O 1
ATOM 1488 N N . ALA A 1 198 ? 13.203 32.929 31.932 1.00 20.17 199 ALA A N 1
ATOM 1489 C CA . ALA A 1 198 ? 14.119 31.974 32.567 1.00 21.68 199 ALA A CA 1
ATOM 1490 C C . ALA A 1 198 ? 15.010 32.761 33.519 1.00 22.75 199 ALA A C 1
ATOM 1491 O O . ALA A 1 198 ? 16.159 33.098 33.229 1.00 24.04 199 ALA A O 1
ATOM 1493 N N . THR A 1 199 ? 14.440 33.080 34.676 1.00 22.81 200 THR A N 1
ATOM 1494 C CA . THR A 1 199 ? 15.132 33.819 35.715 1.00 21.40 200 THR A CA 1
ATOM 1495 C C . THR A 1 199 ? 16.198 32.936 36.355 1.00 21.45 200 THR A C 1
ATOM 1496 O O . THR A 1 199 ? 16.213 31.721 36.150 1.00 26.49 200 THR A O 1
ATOM 1500 N N . PRO A 1 200 ? 17.126 33.528 37.117 1.00 24.29 201 PRO A N 1
ATOM 1501 C CA . PRO A 1 200 ? 18.113 32.695 37.817 1.00 26.20 201 PRO A CA 1
ATOM 1502 C C . PRO A 1 200 ? 17.471 31.602 38.658 1.00 25.18 201 PRO A C 1
ATOM 1503 O O . PRO A 1 200 ? 17.973 30.468 38.673 1.00 26.81 201 PRO A O 1
ATOM 1507 N N . GLU A 1 201 ? 16.368 31.902 39.354 1.00 26.61 202 GLU A N 1
ATOM 1508 C CA . GLU A 1 201 ? 15.699 30.865 40.138 1.00 27.19 202 GLU A CA 1
ATOM 1509 C C . GLU A 1 201 ? 15.217 29.720 39.248 1.00 24.55 202 GLU A C 1
ATOM 1510 O O . GLU A 1 201 ? 15.317 28.546 39.626 1.00 27.07 202 GLU A O 1
ATOM 1512 N N . VAL A 1 202 ? 14.683 30.036 38.060 1.00 21.82 203 VAL A N 1
ATOM 1513 C CA . VAL A 1 202 ? 14.259 28.974 37.154 1.00 21.62 203 VAL A CA 1
ATOM 1514 C C . VAL A 1 202 ? 15.447 28.110 36.738 1.00 23.22 203 VAL A C 1
ATOM 1515 O O . VAL A 1 202 ? 15.365 26.878 36.735 1.00 24.83 203 VAL A O 1
ATOM 1519 N N . LEU A 1 203 ? 16.543 28.741 36.313 1.00 24.18 204 LEU A N 1
ATOM 1520 C CA . LEU A 1 203 ? 17.693 27.964 35.863 1.00 22.05 204 LEU A CA 1
ATOM 1521 C C . LEU A 1 203 ? 18.235 27.099 36.995 1.00 24.33 204 LEU A C 1
ATOM 1522 O O . LEU A 1 203 ? 18.651 25.955 36.769 1.00 25.18 204 LEU A O 1
ATOM 1527 N N . GLN A 1 204 ? 18.220 27.627 38.228 1.00 24.17 205 GLN A N 1
ATOM 1528 C CA . GLN A 1 204 ? 18.624 26.842 39.392 1.00 25.25 205 GLN A CA 1
ATOM 1529 C C . GLN A 1 204 ? 17.737 25.618 39.576 1.00 24.98 205 GLN A C 1
ATOM 1530 O O . GLN A 1 204 ? 18.224 24.537 39.927 1.00 25.71 205 GLN A O 1
ATOM 1536 N N . ARG A 1 205 ? 16.424 25.771 39.379 1.00 25.87 206 ARG A N 1
ATOM 1537 C CA . ARG A 1 205 ? 15.528 24.624 39.516 1.00 23.86 206 ARG A CA 1
ATOM 1538 C C . ARG A 1 205 ? 15.806 23.575 38.448 1.00 24.95 206 ARG A C 1
ATOM 1539 O O . ARG A 1 205 ? 15.707 22.375 38.717 1.00 25.91 206 ARG A O 1
ATOM 1547 N N . VAL A 1 206 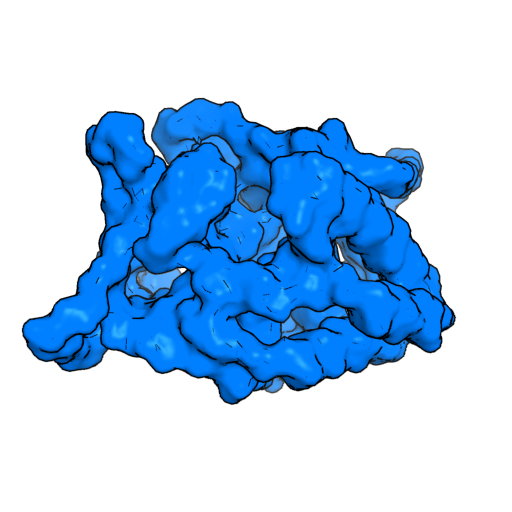? 16.099 24.005 37.216 1.00 23.17 207 VAL A N 1
ATOM 1548 C CA . VAL A 1 206 ? 16.466 23.042 36.180 1.00 22.09 207 VAL A CA 1
ATOM 1549 C C . VAL A 1 206 ? 17.730 22.295 36.592 1.00 24.94 207 VAL A C 1
ATOM 1550 O O . VAL A 1 206 ? 17.802 21.062 36.494 1.00 23.57 207 VAL A O 1
ATOM 1554 N N . LYS A 1 207 ? 18.733 23.027 37.105 1.00 24.10 208 LYS A N 1
ATOM 1555 C CA . LYS A 1 207 ? 19.976 22.373 37.513 1.00 25.36 208 LYS A CA 1
ATOM 1556 C C . LYS A 1 207 ? 19.713 21.330 38.594 1.00 26.26 208 LYS A C 1
ATOM 1557 O O . LYS A 1 207 ? 20.340 20.262 38.609 1.00 28.99 208 LYS A O 1
ATOM 1563 N N . GLU A 1 208 ? 18.768 21.603 39.487 1.00 26.29 209 GLU A N 1
ATOM 1564 C CA . GLU A 1 208 ? 18.506 20.717 40.611 1.00 27.28 209 GLU A CA 1
ATOM 1565 C C . GLU A 1 208 ? 17.647 19.509 40.260 1.00 26.85 209 GLU A C 1
ATOM 1566 O O . GLU A 1 208 ? 17.493 18.615 41.099 1.00 27.86 209 GLU A O 1
ATOM 1572 N N . VAL A 1 209 ? 17.102 19.440 39.043 1.00 26.17 210 VAL A N 1
ATOM 1573 C CA . VAL A 1 209 ? 16.479 18.198 38.603 1.00 25.35 210 VAL A CA 1
ATOM 1574 C C . VAL A 1 209 ? 17.504 17.068 38.568 1.00 26.31 210 VAL A C 1
ATOM 1575 O O . VAL A 1 209 ? 17.175 15.909 38.858 1.00 26.85 210 VAL A O 1
ATOM 1579 N N . ARG A 1 210 ? 18.756 17.386 38.228 1.00 26.66 211 ARG A N 1
ATOM 1580 C CA . ARG A 1 210 ? 19.875 16.431 38.300 1.00 27.80 211 ARG A CA 1
ATOM 1581 C C . ARG A 1 210 ? 19.638 15.206 37.423 1.00 27.54 211 ARG A C 1
ATOM 1582 O O . ARG A 1 210 ? 19.724 14.060 37.868 1.00 28.47 211 ARG A O 1
ATOM 1590 N N . THR A 1 211 ? 19.344 15.461 36.152 1.00 26.34 212 THR A N 1
ATOM 1591 C CA . THR A 1 211 ? 19.263 14.424 35.135 1.00 27.13 212 THR A CA 1
ATOM 1592 C C . THR A 1 211 ? 20.004 14.898 33.897 1.00 25.57 212 THR A C 1
ATOM 1593 O O . THR A 1 211 ? 20.246 16.096 33.716 1.00 25.06 212 THR A O 1
ATOM 1597 N N . LYS A 1 212 ? 20.358 13.943 33.037 1.00 27.47 213 LYS A N 1
ATOM 1598 C CA . LYS A 1 212 ? 21.002 14.306 31.778 1.00 26.95 213 LYS A CA 1
ATOM 1599 C C . LYS A 1 212 ? 20.087 15.120 30.874 1.00 26.45 213 LYS A C 1
ATOM 1600 O O . LYS A 1 212 ? 20.577 16.092 30.269 1.00 25.54 213 LYS A O 1
ATOM 1606 N N . PRO A 1 213 ? 18.792 14.806 30.729 1.00 24.81 214 PRO A N 1
ATOM 1607 C CA . PRO A 1 213 ? 17.936 15.703 29.931 1.00 23.60 214 PRO A CA 1
ATOM 1608 C C . PRO A 1 213 ? 17.829 17.098 30.525 1.00 24.51 214 PRO A C 1
ATOM 1609 O O . PRO A 1 213 ? 17.791 18.082 29.775 1.00 25.32 214 PRO A O 1
ATOM 1613 N N . ALA A 1 214 ? 17.792 17.219 31.853 1.00 24.46 215 ALA A N 1
ATOM 1614 C CA . ALA A 1 214 ? 17.757 18.549 32.451 1.00 23.83 215 ALA A CA 1
ATOM 1615 C C . ALA A 1 214 ? 19.066 19.294 32.216 1.00 24.24 215 ALA A C 1
ATOM 1616 O O . ALA A 1 214 ? 19.055 20.510 31.989 1.00 23.89 215 ALA A O 1
ATOM 1618 N N . ASP A 1 215 ? 20.205 18.585 32.287 1.00 25.18 216 ASP A N 1
ATOM 1619 C CA . ASP A 1 215 ? 21.497 19.192 31.959 1.00 25.81 216 ASP A CA 1
ATOM 1620 C C . ASP A 1 215 ? 21.509 19.710 30.531 1.00 24.96 216 ASP A C 1
ATOM 1621 O O . ASP A 1 215 ? 22.079 20.775 30.250 1.00 25.83 216 ASP A O 1
ATOM 1626 N N . PHE A 1 216 ? 20.944 18.923 29.613 1.00 24.27 217 PHE A N 1
ATOM 1627 C CA . PHE A 1 216 ? 20.813 19.340 28.221 1.00 23.59 217 PHE A CA 1
ATOM 1628 C C . PHE A 1 216 ? 19.994 20.620 28.119 1.00 29.14 217 PHE A C 1
ATOM 1629 O O . PHE A 1 216 ? 20.398 21.580 27.446 1.00 24.28 217 PHE A O 1
ATOM 1637 N N . ILE A 1 217 ? 18.850 20.663 28.809 1.00 22.22 218 ILE A N 1
ATOM 1638 C CA . ILE A 1 217 ? 17.991 21.848 28.766 1.00 22.02 218 ILE A CA 1
ATOM 1639 C C . ILE A 1 217 ? 18.707 23.042 29.384 1.00 23.44 218 ILE A C 1
ATOM 1640 O O . ILE A 1 217 ? 18.641 24.165 28.866 1.00 25.00 218 ILE A O 1
ATOM 1645 N N . LEU A 1 218 ? 19.411 22.816 30.500 1.00 23.15 219 LEU A N 1
ATOM 1646 C CA . LEU A 1 218 ? 20.136 23.912 31.128 1.00 24.04 219 LEU A CA 1
ATOM 1647 C C . LEU A 1 218 ? 21.206 24.451 30.192 1.00 28.04 219 LEU A C 1
ATOM 1648 O O . LEU A 1 218 ? 21.385 25.670 30.074 1.00 27.78 219 LEU A O 1
ATOM 1653 N N . LYS A 1 219 ? 21.905 23.557 29.489 1.00 24.67 220 LYS A N 1
ATOM 1654 C CA . LYS A 1 219 ? 22.941 23.993 28.563 1.00 28.22 220 LYS A CA 1
ATOM 1655 C C . LYS A 1 219 ? 22.366 24.893 27.479 1.00 30.33 220 LYS A C 1
ATOM 1656 O O . LYS A 1 219 ? 22.896 25.979 27.224 1.00 26.29 220 LY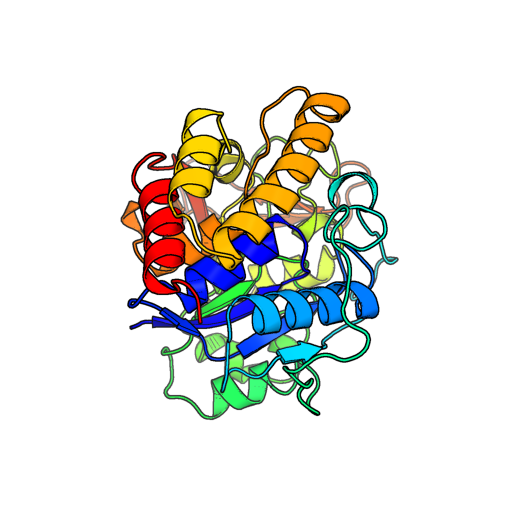S A O 1
ATOM 1662 N N . ILE A 1 220 ? 21.298 24.445 26.810 1.00 24.82 221 ILE A N 1
ATOM 1663 C CA . ILE A 1 220 ? 20.737 25.273 25.743 1.00 22.85 221 ILE A CA 1
ATOM 1664 C C . ILE A 1 220 ? 20.079 26.524 26.318 1.00 23.30 221 ILE A C 1
ATOM 1665 O O . ILE A 1 220 ? 20.111 27.588 25.686 1.00 25.83 221 ILE A O 1
ATOM 1670 N N . LEU A 1 221 ? 19.484 26.441 27.512 1.00 24.53 222 LEU A N 1
ATOM 1671 C CA . LEU A 1 221 ? 18.921 27.649 28.105 1.00 23.20 222 LEU A CA 1
ATOM 1672 C C . LEU A 1 221 ? 20.000 28.647 28.509 1.00 30.51 222 LEU A C 1
ATOM 1673 O O . LEU A 1 221 ? 19.735 29.853 28.519 1.00 27.46 222 LEU A O 1
ATOM 1678 N N . GLU A 1 222 ? 21.214 28.179 28.840 1.00 25.68 223 GLU A N 1
ATOM 1679 C CA . GLU A 1 222 ? 22.290 29.118 29.161 1.00 27.41 223 GLU A CA 1
ATOM 1680 C C . GLU A 1 222 ? 22.777 29.853 27.910 1.00 32.04 223 GLU A C 1
ATOM 1681 O O . GLU A 1 222 ? 23.053 31.056 27.963 1.00 30.80 223 GLU A O 1
ATOM 1687 N N . PHE A 1 223 ? 22.863 29.160 26.772 1.00 27.89 224 PHE A N 1
ATOM 1688 C CA . PHE A 1 223 ? 23.114 29.845 25.502 1.00 28.88 224 PHE A CA 1
ATOM 1689 C C . PHE A 1 223 ? 22.008 30.855 25.195 1.00 29.45 224 PHE A C 1
ATOM 1690 O O . PHE A 1 223 ? 22.271 32.022 24.872 1.00 27.17 224 PHE A O 1
ATOM 1698 N N . TYR A 1 224 ? 20.759 30.395 25.247 1.00 24.31 225 TYR A N 1
ATOM 1699 C CA . TYR A 1 224 ? 19.600 31.239 24.980 1.00 24.43 225 TYR A CA 1
ATOM 1700 C C . TYR A 1 224 ? 19.603 32.470 25.878 1.00 24.43 225 TYR A C 1
ATOM 1701 O O . TYR A 1 224 ? 19.267 33.579 25.437 1.00 24.73 225 TYR A O 1
ATOM 1710 N N . THR A 1 225 ? 19.978 32.283 27.147 1.00 24.92 226 THR A N 1
ATOM 1711 C CA . THR A 1 225 ? 20.081 33.386 28.095 1.00 25.96 226 THR A CA 1
ATOM 1712 C C . THR A 1 225 ? 21.112 34.413 27.650 1.00 27.44 226 THR A C 1
ATOM 1713 O O . THR A 1 225 ? 20.865 35.619 27.740 1.00 28.11 226 THR A O 1
ATOM 1717 N N . LYS A 1 226 ? 22.285 33.960 27.190 1.00 28.18 227 LYS A N 1
ATOM 1718 C CA . LYS A 1 226 ? 23.328 34.914 26.812 1.00 29.91 227 LYS A CA 1
ATOM 1719 C C . LYS A 1 226 ? 22.912 35.723 25.596 1.00 29.81 227 LYS A C 1
ATOM 1720 O O . LYS A 1 226 ? 23.217 36.919 25.503 1.00 31.13 227 LYS A O 1
ATOM 1726 N N . VAL A 1 227 ? 22.205 35.086 24.661 1.00 28.44 228 VAL A N 1
ATOM 1727 C CA . VAL A 1 227 ? 21.706 35.792 23.489 1.00 30.09 228 VAL A CA 1
ATOM 1728 C C . VAL A 1 227 ? 20.673 36.840 23.889 1.00 28.21 228 VAL A C 1
ATOM 1729 O O . VAL A 1 227 ? 20.721 37.986 23.428 1.00 29.23 228 VAL A O 1
ATOM 1733 N N . TYR A 1 228 ? 19.726 36.474 24.756 1.00 27.08 229 TYR A N 1
ATOM 1734 C CA . TYR A 1 228 ? 18.699 37.437 25.146 1.00 27.01 229 TYR A CA 1
ATOM 1735 C C . TYR A 1 228 ? 19.293 38.585 25.953 1.00 28.66 229 TYR A C 1
ATOM 1736 O O . TYR A 1 228 ? 18.931 39.754 25.751 1.00 29.40 229 TYR A O 1
ATOM 1745 N N . GLU A 1 229 ? 20.219 38.279 26.863 1.00 29.46 230 GLU A N 1
ATOM 1746 C CA . GLU A 1 229 ? 20.823 39.346 27.645 1.00 31.31 230 GLU A CA 1
ATOM 1747 C C . GLU A 1 229 ? 21.612 40.293 26.745 1.00 40.46 230 GLU A C 1
ATOM 1748 O O . GLU A 1 229 ? 21.492 41.518 26.866 1.00 41.59 230 GLU A O 1
ATOM 1754 N N . THR A 1 230 ? 22.359 39.747 25.784 1.00 38.14 231 THR A N 1
ATOM 1755 C CA . THR A 1 230 ? 23.194 40.581 24.923 1.00 43.85 231 THR A CA 1
ATOM 1756 C C . THR A 1 230 ? 22.367 41.328 23.885 1.00 43.04 231 THR A C 1
ATOM 1757 O O . THR A 1 230 ? 22.499 42.547 23.735 1.00 50.66 231 THR A O 1
ATOM 1761 N N . GLN A 1 231 ? 21.515 40.617 23.149 1.00 36.10 232 GLN A N 1
ATOM 1762 C CA . GLN A 1 231 ? 20.817 41.254 22.040 1.00 48.68 232 GLN A CA 1
ATOM 1763 C C . GLN A 1 231 ? 19.548 41.974 22.476 1.00 44.68 232 GLN A C 1
ATOM 1764 O O . GLN A 1 231 ? 19.130 42.927 21.812 1.00 45.45 232 GLN A O 1
ATOM 1770 N N . ARG A 1 232 ? 18.919 41.549 23.570 1.00 38.21 233 ARG A N 1
ATOM 1771 C CA . ARG A 1 232 ? 17.603 42.064 23.913 1.00 37.25 233 ARG A CA 1
ATOM 1772 C C . ARG A 1 232 ? 17.518 42.721 25.281 1.00 34.76 233 ARG A C 1
ATOM 1773 O O . ARG A 1 232 ? 16.495 43.353 25.569 1.00 31.26 233 ARG A O 1
ATOM 1781 N N . ASN A 1 233 ? 18.549 42.603 26.126 1.00 30.85 234 ASN A N 1
ATOM 1782 C CA . ASN A 1 233 ? 18.561 43.226 27.451 1.00 31.78 234 ASN A CA 1
ATOM 1783 C C . ASN A 1 233 ? 17.467 42.666 28.365 1.00 31.10 234 ASN A C 1
ATOM 1784 O O . ASN A 1 233 ? 16.937 43.366 29.232 1.00 34.19 234 ASN A O 1
ATOM 1789 N N . THR A 1 234 ? 17.114 41.393 28.203 1.00 24.27 235 THR A N 1
ATOM 1790 C CA . THR A 1 234 ? 16.190 40.745 29.122 1.00 25.49 235 THR A CA 1
ATOM 1791 C C . THR A 1 234 ? 16.702 39.344 29.404 1.00 26.90 235 THR A C 1
ATOM 1792 O O . THR A 1 234 ? 17.583 38.835 28.706 1.00 26.10 235 THR A O 1
ATOM 1796 N N . TYR A 1 235 ? 16.121 38.712 30.419 1.00 24.70 236 TYR A N 1
ATOM 1797 C CA . TYR A 1 235 ? 16.253 37.269 30.527 1.00 23.05 236 TYR A CA 1
ATOM 1798 C C . TYR A 1 235 ? 15.610 36.618 29.307 1.00 18.66 236 TYR A C 1
ATOM 1799 O O . TYR A 1 235 ? 14.847 37.243 28.566 1.00 21.98 236 TYR A O 1
ATOM 1808 N N . ALA A 1 236 ? 15.949 35.351 29.091 1.00 22.15 237 ALA A N 1
ATOM 1809 C CA . ALA A 1 236 ? 15.399 34.609 27.964 1.00 18.22 237 ALA A CA 1
ATOM 1810 C C . ALA A 1 236 ? 13.909 34.351 28.151 1.00 19.02 237 ALA A C 1
ATOM 1811 O O . ALA A 1 236 ? 13.443 34.030 29.249 1.00 20.17 237 ALA A O 1
ATOM 1813 N N . LYS A 1 237 ? 13.167 34.488 27.057 1.00 17.46 238 LYS A N 1
ATOM 1814 C CA . LYS A 1 237 ? 11.730 34.255 27.023 1.00 18.29 238 LYS A CA 1
ATOM 1815 C C . LYS A 1 237 ? 11.519 32.870 26.431 1.00 18.38 238 LYS A C 1
ATOM 1816 O O . LYS A 1 237 ? 11.850 32.640 25.266 1.00 19.03 238 LYS A O 1
ATOM 1822 N N . VAL A 1 238 ? 11.034 31.936 27.250 1.00 17.09 239 VAL A N 1
ATOM 1823 C CA . VAL A 1 238 ? 10.899 30.549 26.810 1.00 14.26 239 VAL A CA 1
ATOM 1824 C C . VAL A 1 238 ? 9.465 30.367 26.313 1.00 14.72 239 VAL A C 1
ATOM 1825 O O . VAL A 1 238 ? 8.564 29.960 27.062 1.00 15.40 239 VAL A O 1
ATOM 1829 N N . HIS A 1 239 ? 9.254 30.708 25.037 1.00 13.94 240 HIS A N 1
ATOM 1830 C CA . HIS A 1 239 ? 7.907 30.911 24.495 1.00 12.49 240 HIS A CA 1
ATOM 1831 C C . HIS A 1 239 ? 7.163 29.594 24.325 1.00 12.91 240 HIS A C 1
ATOM 1832 O O . HIS A 1 239 ? 6.039 29.422 24.814 1.00 14.26 240 HIS A O 1
ATOM 1839 N N . ASP A 1 240 ? 7.758 28.671 23.575 1.00 12.09 241 ASP A N 1
ATOM 1840 C CA . ASP A 1 240 ? 6.969 27.593 22.987 1.00 13.09 241 ASP A CA 1
ATOM 1841 C C . ASP A 1 240 ? 6.315 26.655 23.991 1.00 14.89 241 ASP A C 1
ATOM 1842 O O . ASP A 1 240 ? 5.190 26.210 23.712 1.00 13.55 241 ASP A O 1
ATOM 1847 N N . PRO A 1 241 ? 6.906 26.323 25.148 1.00 14.06 242 PRO A N 1
ATOM 1848 C CA . PRO A 1 241 ? 6.163 25.454 26.072 1.00 13.45 242 PRO A CA 1
ATOM 1849 C C . PRO A 1 241 ? 4.892 26.095 26.604 1.00 14.74 242 PRO A C 1
ATOM 1850 O O . PRO A 1 241 ? 4.038 25.372 27.132 1.00 15.04 242 PRO A O 1
ATOM 1854 N N . CYS A 1 242 ? 4.735 27.417 26.482 1.00 15.50 243 CYS A N 1
ATOM 1855 C CA . CYS A 1 242 ? 3.494 28.047 26.918 1.00 13.52 243 CYS A CA 1
ATOM 1856 C C . CYS A 1 242 ? 2.291 27.486 26.165 1.00 14.28 243 CYS A C 1
ATOM 1857 O O . CYS A 1 242 ? 1.203 27.366 26.740 1.00 16.71 243 CYS A O 1
ATOM 1860 N N . ALA A 1 243 ? 2.469 27.128 24.888 1.00 12.72 244 ALA A N 1
ATOM 1861 C CA . ALA A 1 243 ? 1.347 26.583 24.129 1.00 13.25 244 ALA A CA 1
ATOM 1862 C C . ALA A 1 243 ? 0.992 25.184 24.623 1.00 13.64 244 ALA A C 1
ATOM 1863 O O . ALA A 1 243 ? -0.190 24.868 24.795 1.00 14.98 244 ALA A O 1
ATOM 1865 N N . VAL A 1 244 ? 2.002 24.353 24.915 1.00 13.77 245 VAL A N 1
ATOM 1866 C CA . VAL A 1 244 ? 1.730 23.030 25.482 1.00 14.40 245 VAL A CA 1
ATOM 1867 C C . VAL A 1 244 ? 1.108 23.169 26.863 1.00 15.84 245 VAL A C 1
ATOM 1868 O O . VAL A 1 244 ? 0.184 22.429 27.223 1.00 16.97 245 VAL A O 1
ATOM 1872 N N . ALA A 1 245 ? 1.581 24.156 27.640 1.00 15.34 246 ALA A N 1
ATOM 1873 C CA . ALA A 1 245 ? 1.071 24.355 28.994 1.00 18.67 246 ALA A CA 1
ATOM 1874 C C . ALA A 1 245 ? -0.416 24.696 28.982 1.00 17.53 246 ALA A C 1
ATOM 1875 O O . ALA A 1 245 ? -1.168 24.237 29.845 1.00 16.85 246 ALA A O 1
ATOM 1877 N N . TYR A 1 246 ? -0.864 25.491 28.006 1.00 15.63 247 TYR A N 1
ATOM 1878 C CA . TYR A 1 246 ? -2.286 25.806 27.904 1.00 17.01 247 TYR A CA 1
ATOM 1879 C C . TYR A 1 246 ? -3.105 24.537 27.711 1.00 16.64 247 TYR A C 1
ATOM 1880 O O . TYR A 1 246 ? -4.201 24.402 28.267 1.00 17.90 247 TYR A O 1
ATOM 1889 N N . VAL A 1 247 ? -2.603 23.609 26.890 1.00 15.06 248 VAL A N 1
ATOM 1890 C CA . VAL A 1 247 ? -3.330 22.366 26.673 1.00 19.09 248 VAL A CA 1
ATOM 1891 C C . VAL A 1 247 ? -3.365 21.539 27.952 1.00 21.03 248 VAL A C 1
ATOM 1892 O O . VAL A 1 247 ? -4.392 20.936 28.283 1.00 21.59 248 VAL A O 1
ATOM 1896 N N . ILE A 1 248 ? -2.254 21.505 28.703 1.00 17.88 249 ILE A N 1
ATOM 1897 C CA . ILE A 1 248 ? -2.237 20.791 29.984 1.00 18.55 249 ILE A CA 1
ATOM 1898 C C . ILE A 1 248 ? -3.268 21.369 30.950 1.00 23.40 249 ILE A C 1
ATOM 1899 O O . ILE A 1 248 ? -4.019 20.629 31.596 1.00 22.44 249 ILE A O 1
ATOM 1904 N N . ASP A 1 249 ? -3.288 22.694 31.095 1.00 21.08 250 ASP A N 1
ATOM 1905 C CA . ASP A 1 249 ? -4.100 23.363 32.113 1.00 20.09 250 ASP A CA 1
ATOM 1906 C C . ASP A 1 249 ? -4.382 24.777 31.631 1.00 22.60 250 ASP A C 1
ATOM 1907 O O . ASP A 1 249 ? -3.542 25.674 31.798 1.00 22.48 250 ASP A O 1
ATOM 1912 N N . PRO A 1 250 ? -5.555 25.029 31.036 1.00 22.87 251 PRO A N 1
ATOM 1913 C CA . PRO A 1 250 ? -5.830 26.381 30.515 1.00 24.20 251 PRO A CA 1
ATOM 1914 C C . PRO A 1 250 ? -5.783 27.463 31.582 1.00 25.33 251 PRO A C 1
ATOM 1915 O O . PRO A 1 250 ? -5.561 28.630 31.240 1.00 27.26 251 PRO A O 1
ATOM 1919 N N . THR A 1 251 ? -5.955 27.117 32.860 1.00 24.54 252 THR A N 1
ATOM 1920 C CA . THR A 1 251 ? -5.860 28.151 33.888 1.00 28.28 252 THR A CA 1
ATOM 1921 C C . THR A 1 251 ? -4.438 28.651 34.093 1.00 22.32 252 THR A C 1
ATOM 1922 O O . THR A 1 251 ? -4.239 29.584 34.879 1.00 24.37 252 THR A O 1
ATOM 1926 N N . VAL A 1 252 ? -3.448 28.078 33.399 1.00 20.09 253 VAL A N 1
ATOM 1927 C CA . VAL A 1 252 ? -2.095 28.608 33.469 1.00 19.28 253 VAL A CA 1
ATOM 1928 C C . VAL A 1 252 ? -1.977 29.996 32.845 1.00 20.02 253 VAL A C 1
ATOM 1929 O O . VAL A 1 252 ? -0.948 30.662 33.019 1.00 18.71 253 VAL A O 1
ATOM 1933 N N . MET A 1 253 ? -2.991 30.458 32.108 1.00 18.72 254 MET A N 1
ATOM 1934 C CA . MET A 1 253 ? -2.939 31.785 31.514 1.00 16.35 254 MET A CA 1
ATOM 1935 C C . MET A 1 253 ? -4.362 32.296 31.298 1.00 23.17 254 MET A C 1
ATOM 1936 O O . MET A 1 253 ? -5.293 31.506 31.145 1.00 24.72 254 MET A O 1
ATOM 1941 N N . THR A 1 254 ? -4.534 33.618 31.334 1.00 18.23 255 THR A N 1
ATOM 1942 C CA . THR A 1 254 ? -5.816 34.190 30.945 1.00 17.01 255 THR A CA 1
ATOM 1943 C C . THR A 1 254 ? -5.864 34.345 29.430 1.00 17.79 255 THR A C 1
ATOM 1944 O O . THR A 1 254 ? -4.833 34.439 28.748 1.00 17.08 255 THR A O 1
ATOM 1948 N N . THR A 1 255 ? -7.086 34.358 28.897 1.00 18.96 256 THR A N 1
ATOM 1949 C CA . THR A 1 255 ? -7.269 34.617 27.476 1.00 16.17 256 THR A CA 1
ATOM 1950 C C . THR A 1 255 ? -8.451 35.550 27.280 1.00 16.00 256 THR A C 1
ATOM 1951 O O . THR A 1 255 ? -9.338 35.658 28.140 1.00 19.94 256 THR A O 1
ATOM 1955 N N . ASN A 1 256 ? -8.463 36.209 26.119 1.00 17.18 257 ASN A N 1
ATOM 1956 C CA . ASN A 1 256 ? -9.584 37.041 25.708 1.00 18.45 257 ASN A CA 1
ATOM 1957 C C . ASN A 1 256 ? -10.005 36.656 24.298 1.00 14.93 257 ASN A C 1
ATOM 1958 O O . ASN A 1 256 ? -9.170 36.614 23.394 1.00 14.99 257 ASN A O 1
ATOM 1963 N N . ARG A 1 257 ? -11.303 36.419 24.102 1.00 17.62 258 ARG A N 1
ATOM 1964 C CA . ARG A 1 257 ? -11.797 36.192 22.747 1.00 15.33 258 ARG A CA 1
ATOM 1965 C C . ARG A 1 257 ? -11.908 37.528 22.025 1.00 15.08 258 ARG A C 1
ATOM 1966 O O . ARG A 1 257 ? -12.685 38.398 22.437 1.00 20.08 258 ARG A O 1
ATOM 1974 N N . VAL A 1 258 ? -11.155 37.665 20.936 1.00 14.07 259 VAL A N 1
ATOM 1975 C CA . VAL A 1 258 ? -11.138 38.876 20.117 1.00 14.10 259 VAL A CA 1
ATOM 1976 C C . VAL A 1 258 ? -10.908 38.438 18.683 1.00 14.20 259 VAL A C 1
ATOM 1977 O O . VAL A 1 258 ? -10.244 37.416 18.454 1.00 14.07 259 VAL A O 1
ATOM 1981 N N . PRO A 1 259 ? -11.407 39.191 17.704 1.00 13.51 260 PRO A N 1
ATOM 1982 C CA . PRO A 1 259 ? -11.083 38.897 16.305 1.00 13.73 260 PRO A CA 1
ATOM 1983 C C . PRO A 1 259 ? -9.593 39.077 16.058 1.00 14.43 260 PRO A C 1
ATOM 1984 O O . PRO A 1 259 ? -8.966 40.005 16.572 1.00 15.11 260 PRO A O 1
ATOM 1988 N N . VAL A 1 260 ? -9.021 38.160 15.286 1.00 11.97 261 VAL A N 1
ATOM 1989 C CA . VAL A 1 260 ? -7.614 38.240 14.900 1.00 10.90 261 VAL A CA 1
ATOM 1990 C C . VAL A 1 260 ? -7.514 37.948 13.418 1.00 11.42 261 VAL A C 1
ATOM 1991 O O . VAL A 1 260 ? -8.073 36.953 12.943 1.00 15.05 261 VAL A O 1
ATOM 1995 N N . ASN A 1 261 ? -6.787 38.793 12.689 1.00 11.23 262 ASN A N 1
ATOM 1996 C CA . ASN A 1 261 ? -6.503 38.510 11.285 1.00 11.32 262 ASN A CA 1
ATOM 1997 C C . ASN A 1 261 ? -5.027 38.803 11.045 1.00 10.41 262 ASN A C 1
ATOM 1998 O O . ASN A 1 261 ? -4.346 39.350 11.908 1.00 11.20 262 ASN A O 1
ATOM 2003 N N . ILE A 1 262 ? -4.517 38.396 9.875 1.00 10.67 263 ILE A N 1
ATOM 2004 C CA . ILE A 1 262 ? -3.083 38.498 9.564 1.00 8.89 263 ILE A CA 1
ATOM 2005 C C . ILE A 1 262 ? -2.877 39.530 8.466 1.00 9.77 263 ILE A C 1
ATOM 2006 O O . ILE A 1 262 ? -3.476 39.426 7.392 1.00 11.75 263 ILE A O 1
ATOM 2011 N N . GLU A 1 263 ? -2.019 40.527 8.736 1.00 9.10 264 GLU A N 1
ATOM 2012 C CA . GLU A 1 263 ? -1.671 41.508 7.712 1.00 8.51 264 GLU A CA 1
ATOM 2013 C C . GLU A 1 263 ? -0.675 40.917 6.709 1.00 8.65 264 GLU A C 1
ATOM 2014 O O . GLU A 1 263 ? 0.409 40.457 7.075 1.00 10.08 264 GLU A O 1
ATOM 2020 N N . LEU A 1 264 ? -1.040 40.952 5.421 1.00 9.57 265 LEU A N 1
ATOM 2021 C CA . LEU A 1 264 ? -0.149 40.437 4.384 1.00 9.08 265 LEU A CA 1
ATOM 2022 C C . LEU A 1 264 ? 0.495 41.510 3.538 1.00 9.34 265 LEU A C 1
ATOM 2023 O O . LEU A 1 264 ? 1.530 41.237 2.921 1.00 13.60 265 LEU A O 1
ATOM 2028 N N . ASN A 1 265 ? -0.097 42.696 3.447 1.00 10.20 266 ASN A N 1
ATOM 2029 C CA A ASN A 1 265 ? 0.451 43.582 2.444 0.54 9.78 266 ASN A CA 1
ATOM 2030 C CA B ASN A 1 265 ? 0.237 43.713 2.447 0.46 13.17 266 ASN A CA 1
ATOM 2031 C C . ASN A 1 265 ? 1.064 44.867 2.967 1.00 13.33 266 ASN A C 1
ATOM 2032 O O . ASN A 1 265 ? 1.629 45.613 2.165 1.00 17.60 266 ASN A O 1
ATOM 2041 N N . GLY A 1 266 ? 1.088 45.096 4.277 1.00 9.47 267 GLY A N 1
ATOM 2042 C CA . GLY A 1 266 ? 1.664 46.325 4.777 1.00 11.60 267 GLY A CA 1
ATOM 2043 C C . GLY A 1 266 ? 3.169 46.405 4.580 1.00 12.85 267 GLY A C 1
ATOM 2044 O O . GLY A 1 266 ? 3.901 45.433 4.766 1.00 15.41 267 GLY A O 1
ATOM 2045 N N . GLU A 1 267 ? 3.628 47.609 4.266 1.00 13.68 268 GLU A N 1
ATOM 2046 C CA . GLU A 1 267 ? 5.051 47.864 4.111 1.00 15.74 268 GLU A CA 1
ATOM 2047 C C . GLU A 1 267 ? 5.778 47.655 5.430 1.00 14.94 268 GLU A C 1
ATOM 2048 O O . GLU A 1 267 ? 6.846 47.034 5.475 1.00 16.48 268 GLU A O 1
ATOM 2054 N N . LEU A 1 268 ? 5.188 48.149 6.516 1.00 11.08 269 LEU A N 1
ATOM 2055 C CA . LEU A 1 268 ? 5.801 48.057 7.827 1.00 10.73 269 LEU A CA 1
ATOM 2056 C C . LEU A 1 268 ? 5.228 46.938 8.661 1.00 10.61 269 LEU A C 1
ATOM 2057 O O . LEU A 1 268 ? 5.858 46.543 9.653 1.00 15.53 269 LEU A O 1
ATOM 2062 N N . THR A 1 269 ? 4.026 46.474 8.329 1.00 10.04 270 THR A N 1
ATOM 2063 C CA . THR A 1 269 ? 3.246 45.653 9.243 1.00 9.15 270 THR A CA 1
ATOM 2064 C C . THR A 1 269 ? 2.981 44.247 8.715 1.00 10.55 270 THR A C 1
ATOM 2065 O O . THR A 1 269 ? 2.250 43.498 9.357 1.00 10.17 270 THR A O 1
ATOM 2069 N N . ALA A 1 270 ? 3.556 43.847 7.573 1.00 9.75 271 ALA A N 1
ATOM 2070 C CA . ALA A 1 270 ? 3.330 42.481 7.104 1.00 9.98 271 ALA A CA 1
ATOM 2071 C C . ALA A 1 270 ? 3.743 41.487 8.172 1.00 11.74 271 ALA A C 1
ATOM 2072 O O . ALA A 1 270 ? 4.812 41.629 8.787 1.00 11.74 271 ALA A O 1
ATOM 2074 N N . GLY A 1 271 ? 2.889 40.485 8.399 1.00 9.26 272 GLY A N 1
ATOM 2075 C CA . GLY A 1 271 ? 3.160 39.508 9.445 1.00 9.63 272 GLY A CA 1
ATOM 2076 C C . GLY A 1 271 ? 2.584 39.869 10.796 1.00 10.48 272 GLY A C 1
ATOM 2077 O O . GLY A 1 271 ? 2.712 39.074 11.745 1.00 10.92 272 GLY A O 1
ATOM 2078 N N . MET A 1 272 ? 1.943 41.033 10.918 1.00 8.77 273 MET A N 1
ATOM 2079 C CA . MET A 1 272 ? 1.270 41.390 12.170 1.00 9.11 273 MET A CA 1
ATOM 2080 C C . MET A 1 272 ? 0.022 40.547 12.378 1.00 10.68 273 MET A C 1
ATOM 2081 O O . MET A 1 272 ? -0.749 40.300 11.439 1.00 10.25 273 MET A O 1
ATOM 2086 N N . THR A 1 273 ? -0.198 40.125 13.632 1.00 10.25 274 THR A N 1
ATOM 2087 C CA . THR A 1 273 ? -1.495 39.600 14.043 1.00 8.91 274 THR A CA 1
ATOM 2088 C C . THR A 1 273 ? -2.324 40.788 14.515 1.00 10.64 274 THR A C 1
ATOM 2089 O O . THR A 1 273 ? -2.119 41.339 15.615 1.00 11.88 274 THR A O 1
ATOM 2093 N N . VAL A 1 274 ? -3.245 41.211 13.657 1.00 9.61 275 VAL A N 1
ATOM 2094 C CA . VAL A 1 274 ? -4.077 42.377 13.912 1.00 9.83 275 VAL A CA 1
ATOM 2095 C C . VAL A 1 274 ? -5.247 41.928 14.778 1.00 9.88 275 VAL A C 1
ATOM 2096 O O . VAL A 1 274 ? -6.075 41.122 14.345 1.00 12.33 275 VAL A O 1
ATOM 2100 N N . THR A 1 275 ? -5.292 42.424 16.011 1.00 10.91 276 THR A N 1
ATOM 2101 C CA . THR A 1 275 ? -6.298 42.024 16.985 1.00 14.35 276 THR A CA 1
ATOM 2102 C C . THR A 1 275 ? -7.261 43.178 17.187 1.00 19.62 276 THR A C 1
ATOM 2103 O O . THR A 1 275 ? -6.866 44.340 17.112 1.00 19.49 276 THR A O 1
ATOM 2107 N N . ASP A 1 276 ? -8.540 42.879 17.420 1.00 14.20 277 ASP A N 1
ATOM 2108 C CA . ASP A 1 276 ? -9.519 43.950 17.581 1.00 13.65 277 ASP A CA 1
ATOM 2109 C C . ASP A 1 276 ? -10.112 43.868 18.990 1.00 18.80 277 ASP A C 1
ATOM 2110 O O . ASP A 1 276 ? -11.049 43.103 19.247 1.00 19.96 277 ASP A O 1
ATOM 2115 N N . PHE A 1 277 ? -9.571 44.670 19.898 1.00 14.80 278 PHE A N 1
ATOM 2116 C CA . PHE A 1 277 ? -10.069 44.722 21.270 1.00 16.49 278 PHE A CA 1
ATOM 2117 C C . PHE A 1 277 ? -11.184 45.737 21.467 1.00 21.13 278 PHE A C 1
ATOM 2118 O O . PHE A 1 277 ? -11.657 45.912 22.599 1.00 23.65 278 PHE A O 1
ATOM 2126 N N . ARG A 1 278 ? -11.624 46.411 20.412 1.00 19.09 279 ARG A N 1
ATOM 2127 C CA . ARG A 1 278 ? -12.613 47.457 20.583 1.00 20.21 279 ARG A CA 1
ATOM 2128 C C . ARG A 1 278 ? -13.967 46.884 21.010 1.00 24.53 279 ARG A C 1
ATOM 2129 O O . ARG A 1 278 ? -14.340 45.760 20.668 1.00 25.45 279 ARG A O 1
ATOM 2137 N N . TYR A 1 279 ? -14.689 47.669 21.725 1.00 25.62 280 TYR A N 1
ATOM 2138 C CA . TYR A 1 279 ? -16.014 47.268 22.171 1.00 28.27 280 TYR A CA 1
ATOM 2139 C C . TYR A 1 279 ? -17.058 47.560 21.088 1.00 36.43 280 TYR A C 1
ATOM 2140 O O . TYR A 1 279 ? -16.992 48.603 20.428 1.00 34.25 280 TYR A O 1
ATOM 2149 N N . PRO A 1 280 ? -18.043 46.663 20.881 1.00 33.12 281 PRO A N 1
ATOM 2150 C CA . PRO A 1 280 ? -18.195 45.349 21.518 1.00 33.10 281 PRO A CA 1
ATOM 2151 C C . PRO A 1 280 ? -17.487 44.222 20.769 1.00 31.29 281 PRO A C 1
ATOM 2152 O O . PRO A 1 280 ? -17.343 44.263 19.542 1.00 32.31 281 PRO A O 1
ATOM 2156 N N . ARG A 1 281 ? -17.049 43.222 21.515 1.00 31.96 282 ARG A N 1
ATOM 2157 C CA . ARG A 1 281 ? -16.462 42.047 20.897 1.00 32.50 282 ARG A CA 1
ATOM 2158 C C . ARG A 1 281 ? -17.567 41.204 20.265 1.00 41.43 282 ARG A C 1
ATOM 2159 O O . ARG A 1 281 ? -18.650 41.068 20.846 1.00 40.60 282 ARG A O 1
ATOM 2167 N N . PRO A 1 282 ? -17.338 40.649 19.074 1.00 33.30 283 PRO A N 1
ATOM 2168 C CA . PRO A 1 282 ? -18.361 39.812 18.442 1.00 31.43 283 PRO A CA 1
ATOM 2169 C C . PRO A 1 282 ? -18.623 38.558 19.262 1.00 31.78 283 PRO A C 1
ATOM 2170 O O . PRO A 1 282 ? -17.789 38.104 20.048 1.00 31.92 283 PRO A O 1
ATOM 2174 N N . GLU A 1 283 ? -19.814 38.002 19.078 1.00 32.48 284 GLU A N 1
ATOM 2175 C CA . GLU A 1 283 ? -20.165 36.770 19.756 1.00 33.11 284 GLU A CA 1
ATOM 2176 C C . GLU A 1 283 ? -19.635 35.570 18.979 1.00 28.53 284 GLU A C 1
ATOM 2177 O O . GLU A 1 283 ? -19.462 35.623 17.756 1.00 36.56 284 GLU A O 1
ATOM 2183 N N . GLN A 1 284 ? -19.357 34.492 19.713 1.00 30.97 285 GLN A N 1
ATOM 2184 C CA . GLN A 1 284 ? -18.919 33.218 19.141 1.00 33.71 285 GLN A CA 1
ATOM 2185 C C . GLN A 1 284 ? -17.658 33.402 18.304 1.00 30.90 285 GLN A C 1
ATOM 2186 O O . GLN A 1 284 ? -17.495 32.804 17.240 1.00 30.56 285 GLN A O 1
ATOM 2192 N N . CYS A 1 285 ? -16.777 34.271 18.787 1.00 22.54 286 CYS A N 1
ATOM 2193 C CA . CYS A 1 285 ? -15.486 34.505 18.165 1.00 19.03 286 CYS A CA 1
ATOM 2194 C C . CYS A 1 285 ? -14.607 33.257 18.234 1.00 18.42 286 CYS A C 1
ATOM 2195 O O . CYS A 1 285 ? -14.357 32.727 19.315 1.00 18.08 286 CYS A O 1
ATOM 2198 N N . HIS A 1 286 ? -14.106 32.801 17.079 1.00 17.31 287 HIS A N 1
ATOM 2199 C CA . HIS A 1 286 ? -13.355 31.546 17.057 1.00 15.86 287 HIS A CA 1
ATOM 2200 C C . HIS A 1 286 ? -11.884 31.720 17.439 1.00 15.71 287 HIS A C 1
ATOM 2201 O O . HIS A 1 286 ? -11.171 30.719 17.550 1.00 16.55 287 HIS A O 1
ATOM 2208 N N . THR A 1 287 ? -11.413 32.944 17.680 1.00 13.52 288 THR A N 1
ATOM 2209 C CA . THR A 1 287 ? -10.035 33.174 18.080 1.00 14.10 288 THR A CA 1
ATOM 2210 C C . THR A 1 287 ? -9.973 33.773 19.474 1.00 14.99 288 THR A C 1
ATOM 2211 O O . THR A 1 287 ? -10.812 34.589 19.848 1.00 14.79 288 THR A O 1
ATOM 2215 N N . GLN A 1 288 ? -8.982 33.356 20.252 1.00 14.18 289 GLN A N 1
ATOM 2216 C CA . GLN A 1 288 ? -8.736 34.017 21.533 1.00 14.32 289 GLN A CA 1
ATOM 2217 C C . GLN A 1 288 ? -7.236 34.232 21.664 1.00 14.60 289 GLN A C 1
ATOM 2218 O O . GLN A 1 288 ? -6.430 33.501 21.082 1.00 15.08 289 GLN A O 1
ATOM 2224 N N . VAL A 1 289 ? -6.867 35.255 22.425 1.00 12.66 290 VAL A N 1
ATOM 2225 C CA . VAL A 1 289 ? -5.473 35.660 22.561 1.00 12.34 290 VAL A CA 1
ATOM 2226 C C . VAL A 1 289 ? -5.099 35.567 24.038 1.00 14.43 290 VAL A C 1
ATOM 2227 O O . VAL A 1 289 ? -5.853 36.030 24.899 1.00 14.56 290 VAL A O 1
ATOM 2231 N N . ALA A 1 290 ? -3.937 34.975 24.335 1.00 12.72 291 ALA A N 1
ATOM 2232 C CA . ALA A 1 290 ? -3.499 34.835 25.726 1.00 16.56 291 ALA A CA 1
ATOM 2233 C C . ALA A 1 290 ? -2.944 36.151 26.264 1.00 14.64 291 ALA A C 1
ATOM 2234 O O . ALA A 1 290 ? -2.385 36.959 25.519 1.00 15.91 291 ALA A O 1
ATOM 2236 N N . SER A 1 291 ? -3.090 36.353 27.574 1.00 15.56 292 SER A N 1
ATOM 2237 C CA . SER A 1 291 ? -2.755 37.636 28.176 1.00 16.20 292 SER A CA 1
ATOM 2238 C C . SER A 1 291 ? -1.799 37.491 29.364 1.00 17.80 292 SER A C 1
ATOM 2239 O O . SER A 1 291 ? -0.619 37.841 29.236 1.00 18.31 292 SER A O 1
ATOM 2242 N N . LYS A 1 292 ? -2.266 36.980 30.505 1.00 17.26 293 LYS A N 1
ATOM 2243 C CA . LYS A 1 292 ? -1.454 36.935 31.717 1.00 18.51 293 LYS A CA 1
ATOM 2244 C C . LYS A 1 292 ? -1.036 35.500 32.031 1.00 21.70 293 LYS A C 1
ATOM 2245 O O . LYS A 1 292 ? -1.858 34.578 31.969 1.00 20.46 293 LYS A O 1
ATOM 2251 N N . LEU A 1 293 ? 0.240 35.314 32.385 1.00 18.00 294 LEU A N 1
ATOM 2252 C CA . LEU A 1 293 ? 0.792 34.000 32.709 1.00 16.90 294 LEU A CA 1
ATOM 2253 C C . LEU A 1 293 ? 0.812 33.754 34.216 1.00 19.82 294 LEU A C 1
ATOM 2254 O O . LEU A 1 293 ? 1.200 34.634 34.983 1.00 21.89 294 LEU A O 1
ATOM 2259 N N . ASP A 1 294 ? 0.420 32.542 34.630 1.00 19.21 295 ASP A N 1
ATOM 2260 C CA . ASP A 1 294 ? 0.677 32.048 35.992 1.00 20.87 295 ASP A CA 1
ATOM 2261 C C . ASP A 1 294 ? 2.117 31.545 35.992 1.00 21.62 295 ASP A C 1
ATOM 2262 O O . ASP A 1 294 ? 2.398 30.406 35.622 1.00 20.72 295 ASP A O 1
ATOM 2267 N N . PHE A 1 295 ? 3.041 32.432 36.368 1.00 20.93 296 PHE A N 1
ATOM 2268 C CA . PHE A 1 295 ? 4.474 32.172 36.203 1.00 20.24 296 PHE A CA 1
ATOM 2269 C C . PHE A 1 295 ? 4.902 30.941 36.989 1.00 20.14 296 PHE A C 1
ATOM 2270 O O . PHE A 1 295 ? 5.615 30.075 36.471 1.00 21.38 296 PHE A O 1
ATOM 2278 N N . SER A 1 296 ? 4.463 30.855 38.248 1.00 21.33 297 SER A N 1
ATOM 2279 C CA A SER A 1 296 ? 4.845 29.725 39.083 0.45 22.17 297 SER A CA 1
ATOM 2280 C CA B SER A 1 296 ? 4.814 29.730 39.108 0.55 22.20 297 SER A CA 1
ATOM 2281 C C . SER A 1 296 ? 4.264 28.417 38.560 1.00 21.65 297 SER A C 1
ATOM 2282 O O . SER A 1 296 ? 4.976 27.409 38.487 1.00 22.72 297 SER A O 1
ATOM 2287 N N . LYS A 1 297 ? 2.985 28.408 38.158 1.00 21.64 298 LYS A N 1
ATOM 2288 C CA . LYS A 1 297 ? 2.407 27.180 37.611 1.00 20.88 298 LYS A CA 1
ATOM 2289 C C . LYS A 1 297 ? 3.132 26.750 36.346 1.00 22.61 298 LYS A C 1
ATOM 2290 O O . LYS A 1 297 ? 3.397 25.558 36.147 1.00 21.56 298 LYS A O 1
ATOM 2296 N N . TYR A 1 298 ? 3.444 27.709 35.473 1.00 18.84 299 TYR A N 1
ATOM 2297 C CA . TYR A 1 298 ? 4.121 27.388 34.224 1.00 18.13 299 TYR A CA 1
ATOM 2298 C C . TYR A 1 298 ? 5.450 26.700 34.480 1.00 18.24 299 TYR A C 1
ATOM 2299 O O . TYR A 1 298 ? 5.729 25.634 33.926 1.00 18.86 299 TYR A O 1
ATOM 2308 N N . TRP A 1 299 ? 6.302 27.310 35.299 1.00 20.64 300 TRP A N 1
ATOM 2309 C CA . TRP A 1 299 ? 7.600 26.692 35.507 1.00 19.40 300 TRP A CA 1
ATOM 2310 C C . TRP A 1 299 ? 7.485 25.413 36.329 1.00 20.27 300 TRP A C 1
ATOM 2311 O O . TRP A 1 299 ? 8.277 24.487 36.123 1.00 21.79 300 TRP A O 1
ATOM 2322 N N . ASP A 1 300 ? 6.488 25.312 37.219 1.00 21.70 301 ASP A N 1
ATOM 2323 C CA . ASP A 1 300 ? 6.271 24.041 37.911 1.00 21.74 301 ASP A CA 1
ATOM 2324 C C . ASP A 1 300 ? 5.960 22.931 36.916 1.00 21.09 301 ASP A C 1
ATOM 2325 O O . ASP A 1 300 ? 6.395 21.787 37.098 1.00 23.69 301 ASP A O 1
ATOM 2330 N N . LEU A 1 301 ? 5.190 23.245 35.862 1.00 20.45 302 LEU A N 1
ATOM 2331 C CA . LEU A 1 301 ? 4.881 22.228 34.862 1.00 19.55 302 LEU A CA 1
ATOM 2332 C C . LEU A 1 301 ? 6.141 21.786 34.134 1.00 19.25 302 LEU A C 1
ATOM 2333 O O . LEU A 1 301 ? 6.342 20.589 33.896 1.00 20.66 302 LEU A O 1
ATOM 2338 N N . VAL A 1 302 ? 6.998 22.738 33.762 1.00 20.95 303 VAL A N 1
ATOM 2339 C CA . VAL A 1 302 ? 8.229 22.387 33.056 1.00 18.66 303 VAL A CA 1
ATOM 2340 C C . VAL A 1 302 ? 9.128 21.530 33.944 1.00 21.40 303 VAL A C 1
ATOM 2341 O O . VAL A 1 302 ? 9.670 20.510 33.508 1.00 21.22 303 VAL A O 1
ATOM 2345 N N . ILE A 1 303 ? 9.313 21.941 35.201 1.00 20.62 304 ILE A N 1
ATOM 2346 C CA . ILE A 1 303 ? 10.201 21.197 36.093 1.00 21.80 304 ILE A CA 1
ATOM 2347 C C . ILE A 1 303 ? 9.643 19.801 36.351 1.00 23.54 304 ILE A C 1
ATOM 2348 O O . ILE A 1 303 ? 10.381 18.804 36.358 1.00 24.33 304 ILE A O 1
ATOM 2353 N N . ASP A 1 304 ? 8.331 19.706 36.563 1.00 22.46 305 ASP A N 1
ATOM 2354 C CA . ASP A 1 304 ? 7.712 18.405 36.819 1.00 22.79 305 ASP A CA 1
ATOM 2355 C C . ASP A 1 304 ? 7.903 17.458 35.631 1.00 22.34 305 ASP A C 1
ATOM 2356 O O . ASP A 1 304 ? 8.185 16.267 35.815 1.00 24.16 305 ASP A O 1
ATOM 2361 N N . ALA A 1 305 ? 7.770 17.974 34.400 1.00 21.20 306 ALA A N 1
ATOM 2362 C CA . ALA A 1 305 ? 8.001 17.135 33.226 1.00 20.88 306 ALA A CA 1
ATOM 2363 C C . ALA A 1 305 ? 9.432 16.617 33.188 1.00 22.37 306 ALA A C 1
ATOM 2364 O O . ALA A 1 305 ? 9.667 15.449 32.864 1.00 22.74 306 ALA A O 1
ATOM 2366 N N . LEU A 1 306 ? 10.406 17.475 33.505 1.00 21.98 307 LEU A N 1
ATOM 2367 C CA . LEU A 1 306 ? 11.798 17.033 33.532 1.00 22.47 307 LEU A CA 1
ATOM 2368 C C . LEU A 1 306 ? 12.012 15.978 34.611 1.00 24.25 307 LEU A C 1
ATOM 2369 O O . LEU A 1 306 ? 12.742 14.997 34.400 1.00 24.92 307 LEU A O 1
ATOM 2374 N N . GLN A 1 307 ? 11.374 16.155 35.775 1.00 24.51 308 GLN A N 1
ATOM 2375 C CA . GLN A 1 307 ? 11.482 15.154 36.836 1.00 25.91 308 GLN A CA 1
ATOM 2376 C C . GLN A 1 307 ? 10.903 13.814 36.389 1.00 30.47 308 GLN A C 1
ATOM 2377 O O . GLN A 1 307 ? 11.496 12.758 36.642 1.00 28.76 308 GLN A O 1
ATOM 2383 N N . ARG A 1 308 ? 9.755 13.841 35.699 1.00 28.34 309 ARG A N 1
ATOM 2384 C CA . ARG A 1 308 ? 9.105 12.598 35.288 1.00 25.05 309 ARG A CA 1
ATOM 2385 C C . ARG A 1 308 ? 9.900 11.885 34.205 1.00 27.80 309 ARG A C 1
ATOM 2386 O O . ARG A 1 308 ? 9.942 10.649 34.167 1.00 28.77 309 ARG A O 1
ATOM 2394 N N . ILE A 1 309 ? 10.514 12.640 33.293 1.00 24.52 310 ILE A N 1
ATOM 2395 C CA . ILE A 1 309 ? 11.388 12.016 32.307 1.00 24.37 310 ILE A CA 1
ATOM 2396 C C . ILE A 1 309 ? 12.552 11.318 32.999 1.00 25.94 310 ILE A C 1
ATOM 2397 O O . ILE A 1 309 ? 12.960 10.220 32.603 1.00 30.14 310 ILE A O 1
ATOM 2402 N N . GLY A 1 310 ? 13.091 11.932 34.050 1.00 26.07 311 GLY A N 1
ATOM 2403 C CA . GLY A 1 310 ? 14.184 11.290 34.771 1.00 28.32 311 GLY A CA 1
ATOM 2404 C C . GLY A 1 310 ? 15.400 11.124 33.879 1.00 27.68 311 GLY A C 1
ATOM 2405 O O . GLY A 1 310 ? 15.658 11.920 32.962 1.00 26.79 311 GLY A O 1
ATOM 2406 N N . ASP A 1 311 ? 16.149 10.054 34.139 1.00 29.50 312 ASP A N 1
ATOM 2407 C CA . ASP A 1 311 ? 17.320 9.683 33.354 1.00 29.61 312 ASP A CA 1
ATOM 2408 C C . ASP A 1 311 ? 16.989 8.403 32.608 1.00 32.21 312 ASP A C 1
ATOM 2409 O O . ASP A 1 311 ? 17.210 7.302 33.133 1.00 38.79 312 ASP A O 1
ATOM 2414 N N . PRO A 1 312 ? 16.470 8.485 31.378 1.00 33.61 313 PRO A N 1
ATOM 2415 C CA . PRO A 1 312 ? 16.043 7.307 30.621 1.00 39.22 313 PRO A CA 1
ATOM 2416 C C . PRO A 1 312 ? 17.214 6.384 30.308 1.00 53.82 313 PRO A C 1
ATOM 2417 O O . PRO A 1 312 ? 17.015 5.215 29.993 1.00 58.64 313 PRO A O 1
#

Nearest PDB structures (foldseek):
  5tsq-assembly1_A  TM=1.003E+00  e=7.226E-69  Leishmania braziliensis braziliensis
  8ctm-assembly1_B  TM=9.966E-01  e=8.178E-57  Leishmania donovani
  8ctm-assembly1_A  TM=9.848E-01  e=2.143E-56  Leishmania donovani
  8ctm-assembly1_C  TM=9.883E-01  e=6.628E-55  Leishmania donovani
  1ezr-assembly1_A  TM=9.776E-01  e=6.059E-53  Leishmania major

Secondary structure (DSSP, 8-state):
-EEEEEEE---HHHHHHHHHHHH-TTEEEEEEEE-SSSS-HHHHHHHHHHHHHHHT--S--EEE--SS-SSSPP---HHHH-SSSSTT----SS-SSPPPSS-HHHHHHHHHHHSPTT-EEEEE-S-SHHHHHHHHH-THHHHHSSEEEEE---SS--SSSSS--HHHHT-HHHHHHHHHSSS-EEEE-HHHHTT-B--HHHHHHHHHH-SHHHHHHHHHHHHHHHHIIIIISS--B--THHHHHHHH-GGGEEEEE--EEE--S-TTTTT-EEE--PSSPPTT-SEEEEEEE-HHHHHHHHHHHHHHH---

B-factor: mean 24.53, std 12.52, range [8.2, 82.82]

Solvent-accessible surface area: 13120 Å² total; per-residue (Å²): 118,120,39,0,1,0,0,0,1,0,0,0,5,0,0,2,0,0,1,1,1,77,9,8,69,87,13,77,18,22,0,0,0,0,0,7,1,9,6,56,26,115,56,0,6,95,1,0,16,12,0,1,38,40,1,29,5,107,82,20,36,2,0,26,6,16,74,144,12,62,107,75,179,63,132,45,5,46,96,12,9,7,122,47,0,0,7,94,17,99,73,62,130,124,24,160,19,126,66,35,200,91,73,0,5,103,2,0,24,86,26,3,56,81,48,125,70,116,27,3,3,0,0,0,1,1,0,2,2,0,0,0,79,0,1,131,108,27,87,162,0,8,134,63,2,71,38,0,0,1,5,0,0,2,22,84,133,15,53,42,20,113,35,0,6,33,8,0,43,7,1,2,34,0,0,58,28,0,1,76,37,80,10,82,3,3,0,0,0,18,45,0,0,39,47,0,48,0,29,81,71,5,28,87,91,0,123,91,20,192,15,152,0,0,65,21,0,23,93,1,1,82,47,2,15,144,17,6,82,118,88,89,136,50,85,0,51,0,14,4,0,0,0,0,0,26,11,22,37,67,98,0,11,77,43,68,157,1,43,11,70,8,57,56,134,21,169,136,44,18,0,38,1,66,26,45,94,185,183,97,107,72,170,186,18,58,2,20,3,1,46,124,4,60,75,73,66,0,3,66,27,3,7,40,0,2,108,144,21,18,89,117

CATH classification: 3.90.245.10

Radius of gyration: 17.69 Å; Cα contacts (8 Å, |Δi|>4): 752; chains: 1; bounding box: 48×43×41 Å

Sequence (312 aa):
PRKIILDCDPGIDDAVAILLAYGNPEIELLAITTVVGNQTLEKVTRNAQLVADVAGIVGVPIAAGCCKPLVRKVRTAPQIHGETGLGTVSYPSEFKTKLDKRHAVHHLIIELIMSHEPKSITLVPTGGLTNIAMMAARLEPRIVERVKEVVLMGGSCCCIGNASPVAEFNIFVDPEAAHIVFNESWDVTMVGLDLTSQALATPEVLQRVKEVRTKPADFILKILEFYTKVYETQRNTYAKVHDPCAVAYVIDPTVMTTNRVPVNIELNNGELTAGMTVTDFRYPRPEQCHTQVASKLDFSSKYWDLVIDALQRIGDP